Protein 6CAX (pdb70)

Secondary structure (DSSP, 8-state):
-PPEEEEESS-EEEEEEBTTT--EEEEEEE---TT--EEEEETTSSS-EEEESSGGGEEE-SSS-EEEETTEEEE--HHHHHHHHHHT---EEEEESSSB-B-TTSSSHHHHHHHHHH-EEEEEEEPPEEEE-S-EEEEETTEEEEEE--SSEEEEEE----STTTTTS--EEEEETTTS-HHHHTTTPPPEEEGGGHHHHHHTT-STT-STTTSEEE-SSSB--TT--SSTTHHHHHHHHHHHHHHGGGSSEEEEEEEEES--HHHHHHHHHHHHH-GGGEEEE--S-GGGSS------

Structure (mmCIF, N/CA/C/O backbone):
data_6CAX
#
_entry.id   6CAX
#
_cell.length_a   35.760
_cell.length_b   47.470
_cell.length_c   48.230
_cell.angle_alpha   111.260
_cell.angle_beta   109.170
_cell.angle_gamma   98.000
#
_symmetry.space_group_name_H-M   'P 1'
#
loop_
_entity.id
_entity.type
_entity.pdbx_description
1 polymer 'UDP-3-O-acyl-N-acetylglucosamine deacetylase'
2 non-polymer (2R)-N-hydroxy-2-methyl-2-(methylsulfonyl)-4-{2-oxo-4-[4-(2H-1,2,3-triazol-2-yl)phenyl]pyridin-1(2H)-yl}butanamide
3 non-polymer 'ZINC ION'
4 non-polymer 'CHLORIDE ION'
5 non-polymer 1,2-ETHANEDIOL
6 water water
#
loop_
_atom_site.group_PDB
_atom_site.id
_atom_site.type_symbol
_atom_site.label_atom_id
_atom_site.label_alt_id
_atom_site.label_comp_id
_atom_site.label_asym_id
_atom_site.label_entity_id
_atom_site.label_seq_id
_atom_site.pdbx_PDB_ins_code
_atom_site.Cartn_x
_atom_site.Cartn_y
_atom_site.Cartn_z
_atom_site.occupancy
_atom_site.B_iso_or_equiv
_atom_site.auth_seq_id
_atom_site.auth_comp_id
_atom_site.auth_asym_id
_atom_site.auth_atom_id
_atom_site.pdbx_PDB_model_num
ATOM 1 N N . SER A 1 1 ? -7.727 -21.392 -16.333 1.00 30.46 0 SER A N 1
ATOM 2 C CA . SER A 1 1 ? -6.797 -20.557 -17.084 1.00 21.48 0 SER A CA 1
ATOM 3 C C . SER A 1 1 ? -5.660 -20.076 -16.188 1.00 13.73 0 SER A C 1
ATOM 4 O O . SER A 1 1 ? -5.675 -20.294 -14.974 1.00 13.99 0 SER A O 1
ATOM 7 N N . MET A 1 2 ? -4.678 -19.418 -16.798 1.00 13.04 1 MET A N 1
ATOM 8 C CA . MET A 1 2 ? -3.635 -18.772 -16.022 1.00 11.22 1 MET A CA 1
ATOM 9 C C . MET A 1 2 ? -4.231 -17.654 -15.174 1.00 12.71 1 MET A C 1
ATOM 10 O O . MET A 1 2 ? -5.316 -17.124 -15.450 1.00 11.78 1 MET A O 1
ATOM 15 N N . ILE A 1 3 ? -3.516 -17.292 -14.118 1.00 11.11 2 ILE A N 1
ATOM 16 C CA . ILE A 1 3 ? -3.886 -16.094 -13.376 1.00 9.59 2 ILE A CA 1
ATOM 17 C C . ILE A 1 3 ? -3.432 -14.887 -14.188 1.00 8.34 2 ILE A C 1
ATOM 18 O O . ILE A 1 3 ? -2.234 -14.717 -14.443 1.00 8.55 2 ILE A O 1
ATOM 23 N N . LYS A 1 4 ? -4.382 -14.039 -14.582 1.00 7.89 3 LYS A N 1
ATOM 24 C CA . LYS A 1 4 ? -4.149 -12.929 -15.493 1.00 9.54 3 LYS A CA 1
ATOM 25 C C . LYS A 1 4 ? -3.971 -11.619 -14.734 1.00 8.41 3 LYS A C 1
ATOM 26 O O . LYS A 1 4 ? -4.522 -11.423 -13.649 1.00 7.41 3 LYS A O 1
ATOM 32 N N . GLN A 1 5 ? -3.206 -10.706 -15.327 1.00 7.23 4 GLN A N 1
ATOM 33 C CA . GLN A 1 5 ? -3.144 -9.347 -14.804 1.00 6.56 4 GLN A CA 1
ATOM 34 C C . GLN A 1 5 ? -4.527 -8.719 -14.854 1.00 6.85 4 GLN A C 1
ATOM 35 O O . GLN A 1 5 ? -5.373 -9.075 -15.681 1.00 8.37 4 GLN A O 1
ATOM 41 N N . ARG A 1 6 ? -4.752 -7.775 -13.955 1.00 6.60 5 ARG A N 1
ATOM 42 C CA . ARG A 1 6 ? -6.025 -7.083 -13.876 1.00 6.58 5 ARG A CA 1
ATOM 43 C C . ARG A 1 6 ? -5.830 -5.580 -13.931 1.00 5.99 5 ARG A C 1
ATOM 44 O O . ARG A 1 6 ? -4.877 -5.024 -13.359 1.00 6.16 5 ARG A O 1
ATOM 52 N N . THR A 1 7 ? -6.763 -4.924 -14.611 1.00 6.88 6 THR A N 1
ATOM 53 C CA . THR A 1 7 ? -6.893 -3.478 -14.577 1.00 6.66 6 THR A CA 1
ATOM 54 C C . THR A 1 7 ? -8.350 -3.137 -14.277 1.00 6.63 6 THR A C 1
ATOM 55 O O . THR A 1 7 ? -9.160 -4.029 -13.988 1.00 7.56 6 THR A O 1
ATOM 59 N N . LEU A 1 8 ? -8.689 -1.855 -14.314 1.00 7.08 7 LEU A N 1
ATOM 60 C CA A LEU A 1 8 ? -10.066 -1.441 -14.098 0.71 8.22 7 LEU A CA 1
ATOM 61 C CA C LEU A 1 8 ? -10.063 -1.432 -14.099 0.29 7.73 7 LEU A CA 1
ATOM 62 C C . LEU A 1 8 ? -10.888 -1.666 -15.354 1.00 8.00 7 LEU A C 1
ATOM 63 O O . LEU A 1 8 ? -10.397 -1.528 -16.475 1.00 8.97 7 LEU A O 1
ATOM 72 N N . LYS A 1 9 ? -12.154 -2.005 -15.153 1.00 7.93 8 LYS A N 1
ATOM 73 C CA . LYS A 1 9 ? -13.066 -2.187 -16.273 1.00 8.66 8 LYS A CA 1
ATOM 74 C C . LYS A 1 9 ? -13.704 -0.875 -16.705 1.00 10.25 8 LYS A C 1
ATOM 75 O O . LYS A 1 9 ? -14.111 -0.735 -17.864 1.00 11.20 8 LYS A O 1
ATOM 81 N N . ASN A 1 10 ? -13.790 0.090 -15.795 1.00 9.09 9 ASN A N 1
ATOM 82 C CA . ASN A 1 10 ? -14.375 1.391 -16.078 1.00 9.46 9 ASN A CA 1
ATOM 83 C C . ASN A 1 10 ? -13.616 2.429 -15.274 1.00 8.87 9 ASN A C 1
ATOM 84 O O . ASN A 1 10 ? -12.979 2.113 -14.272 1.00 9.50 9 ASN A O 1
ATOM 89 N N . ILE A 1 11 ? -13.708 3.679 -15.726 1.00 10.36 10 ILE A N 1
ATOM 90 C CA . ILE A 1 11 ? -13.096 4.791 -15.008 1.00 9.18 10 ILE A CA 1
ATOM 91 C C . ILE A 1 11 ? -13.850 5.034 -13.706 1.00 7.91 10 ILE A C 1
ATOM 92 O O . ILE A 1 11 ? -15.084 4.940 -13.652 1.00 11.46 10 ILE A O 1
ATOM 97 N N . ILE A 1 12 ? -13.105 5.314 -12.643 1.00 8.95 11 ILE A N 1
ATOM 98 C CA . ILE A 1 12 ? -13.646 5.600 -11.319 1.00 11.79 11 ILE A CA 1
ATOM 99 C C . ILE A 1 12 ? -13.311 7.038 -10.970 1.00 8.33 11 ILE A C 1
ATOM 100 O O . ILE A 1 12 ? -12.182 7.488 -11.193 1.00 9.43 11 ILE A O 1
ATOM 105 N N . ARG A 1 13 ? -14.274 7.753 -10.403 1.00 11.33 12 ARG A N 1
ATOM 106 C CA . ARG A 1 13 ? -14.031 9.118 -9.960 1.00 12.03 12 ARG A CA 1
ATOM 107 C C . ARG A 1 13 ? -14.472 9.272 -8.516 1.00 14.15 12 ARG A C 1
ATOM 108 O O . ARG A 1 13 ? -15.495 8.717 -8.102 1.00 17.43 12 ARG A O 1
ATOM 116 N N . ALA A 1 14 ? -13.686 10.016 -7.748 1.00 11.91 13 ALA A N 1
ATOM 117 C CA . ALA A 1 14 ? -14.053 10.311 -6.375 1.00 15.03 13 ALA A CA 1
ATOM 118 C C . ALA A 1 14 ? -13.498 11.673 -6.001 1.00 10.56 13 ALA A C 1
ATOM 119 O O . ALA A 1 14 ? -12.538 12.163 -6.601 1.00 10.88 13 ALA A O 1
ATOM 121 N N . THR A 1 15 ? -14.125 12.287 -5.014 1.00 10.89 14 THR A N 1
ATOM 122 C CA A THR A 1 15 ? -13.673 13.556 -4.470 0.51 10.20 14 THR A CA 1
ATOM 123 C CA B THR A 1 15 ? -13.648 13.546 -4.470 0.49 10.37 14 THR A CA 1
ATOM 124 C C . THR A 1 15 ? -13.512 13.408 -2.963 1.00 10.69 14 THR A C 1
ATOM 125 O O . THR A 1 15 ? -14.231 12.637 -2.324 1.00 12.14 14 THR A O 1
ATOM 132 N N . GLY A 1 16 ? -12.567 14.144 -2.404 1.00 8.60 15 GLY A N 1
ATOM 133 C CA . GLY A 1 16 ? -12.395 14.155 -0.967 1.00 7.63 15 GLY A CA 1
ATOM 134 C C . GLY A 1 16 ? -11.407 15.224 -0.573 1.00 6.71 15 GLY A C 1
ATOM 135 O O . GLY A 1 16 ? -11.188 16.190 -1.309 1.00 8.07 15 GLY A O 1
ATOM 136 N N . VAL A 1 17 ? -10.816 15.048 0.603 1.00 7.46 16 VAL A N 1
ATOM 137 C CA . VAL A 1 17 ? -9.811 15.972 1.116 1.00 7.59 16 VAL A CA 1
ATOM 138 C C . VAL A 1 17 ? -8.601 15.165 1.560 1.00 6.32 16 VAL A C 1
ATOM 139 O O . VAL A 1 17 ? -8.730 14.030 2.026 1.00 7.02 16 VAL A O 1
ATOM 143 N N . GLY A 1 18 ? -7.422 15.768 1.460 1.00 6.76 17 GLY A N 1
ATOM 144 C CA . GLY A 1 18 ? -6.239 15.130 2.018 1.00 7.44 17 GLY A CA 1
ATOM 145 C C . GLY A 1 18 ? -6.284 15.173 3.537 1.00 7.26 17 GLY A C 1
ATOM 146 O O . GLY A 1 18 ? -6.599 16.209 4.133 1.00 6.82 17 GLY A O 1
ATOM 147 N N . LEU A 1 19 ? -5.982 14.040 4.171 1.00 7.39 18 LEU A N 1
ATOM 148 C CA . LEU A 1 19 ? -5.910 13.983 5.627 1.00 6.70 18 LEU A CA 1
ATOM 149 C C . LEU A 1 19 ? -4.960 15.036 6.158 1.00 6.63 18 LEU A C 1
ATOM 150 O O . LEU A 1 19 ? -5.282 15.771 7.098 1.00 7.67 18 LEU A O 1
ATOM 155 N N . HIS A 1 20 ? -3.760 15.094 5.592 1.00 5.89 19 HIS A N 1
ATOM 156 C CA . HIS A 1 20 ? -2.742 15.968 6.154 1.00 6.81 19 HIS A CA 1
ATOM 157 C C . HIS A 1 20 ? -2.814 17.393 5.622 1.00 7.25 19 HIS A C 1
ATOM 158 O O . HIS A 1 20 ? -2.642 18.347 6.391 1.00 8.24 19 HIS A O 1
ATOM 165 N N . SER A 1 21 ? -3.075 17.566 4.330 1.00 6.99 20 SER A N 1
ATOM 166 C CA . SER A 1 21 ? -3.115 18.903 3.758 1.00 7.80 20 SER A CA 1
ATOM 167 C C . SER A 1 21 ? -4.462 19.582 3.914 1.00 8.50 20 SER A C 1
ATOM 168 O O . SER A 1 21 ? -4.530 20.816 3.823 1.00 7.93 20 SER A O 1
ATOM 171 N N . GLY A 1 22 ? -5.533 18.810 4.101 1.00 7.23 21 GLY A N 1
ATOM 172 C CA . GLY A 1 22 ? -6.877 19.354 4.107 1.00 7.40 21 GLY A CA 1
ATOM 173 C C . GLY A 1 22 ? -7.379 19.830 2.765 1.00 8.68 21 GLY A C 1
ATOM 174 O O . GLY A 1 22 ? -8.490 20.366 2.695 1.00 10.31 21 GLY A O 1
ATOM 175 N N . GLU A 1 23 ? -6.607 19.649 1.698 1.00 6.74 22 GLU A N 1
ATOM 176 C CA . GLU A 1 23 ? -6.977 20.188 0.400 1.00 7.01 22 GLU A CA 1
ATOM 177 C C . GLU A 1 23 ? -8.002 19.304 -0.288 1.00 9.05 22 GLU A C 1
ATOM 178 O O . GLU A 1 23 ? -7.865 18.075 -0.314 1.00 8.44 22 GLU A O 1
ATOM 184 N N . LYS A 1 24 ? -9.011 19.940 -0.878 1.00 8.26 23 LYS A N 1
ATOM 185 C CA . LYS A 1 24 ? -9.923 19.226 -1.757 1.00 7.30 23 LYS A CA 1
ATOM 186 C C . LYS A 1 24 ? -9.149 18.631 -2.923 1.00 7.59 23 LYS A C 1
ATOM 187 O O . LYS A 1 24 ? -8.258 19.271 -3.500 1.00 9.86 23 LYS A O 1
ATOM 193 N N . VAL A 1 25 ? -9.493 17.399 -3.275 1.00 6.62 24 VAL A N 1
ATOM 194 C CA . VAL A 1 25 ? -8.788 16.677 -4.327 1.00 6.05 24 VAL A CA 1
ATOM 195 C C . VAL A 1 25 ? -9.764 15.805 -5.102 1.00 7.20 24 VAL A C 1
ATOM 196 O O . VAL A 1 25 ? -10.650 15.165 -4.524 1.00 7.94 24 VAL A O 1
ATOM 200 N N . TYR A 1 26 ? -9.607 15.805 -6.420 1.00 6.47 25 TYR A N 1
ATOM 201 C CA . TYR A 1 26 ? -10.338 14.918 -7.307 1.00 7.07 25 TYR A CA 1
ATOM 202 C C . TYR A 1 26 ? -9.420 13.768 -7.698 1.00 7.57 25 TYR A C 1
ATOM 203 O O . TYR A 1 26 ? -8.279 13.988 -8.133 1.00 8.32 25 TYR A O 1
ATOM 212 N N . LEU A 1 27 ? -9.917 12.550 -7.537 1.00 7.23 26 LEU A N 1
ATOM 213 C CA A LEU A 1 27 ? -9.164 11.359 -7.881 0.42 7.12 26 LEU A CA 1
ATOM 214 C CA B LEU A 1 27 ? -9.197 11.317 -7.824 0.58 6.88 26 LEU A CA 1
ATOM 215 C C . LEU A 1 27 ? -9.887 10.639 -9.005 1.00 7.95 26 LEU A C 1
ATOM 216 O O . LEU A 1 27 ? -11.114 10.488 -8.986 1.00 9.75 26 LEU A O 1
ATOM 225 N N . THR A 1 28 ? -9.117 10.215 -10.001 1.00 7.74 27 THR A N 1
ATOM 226 C CA . THR A 1 28 ? -9.661 9.470 -11.133 1.00 7.11 27 THR A CA 1
ATOM 227 C C . THR A 1 28 ? -8.788 8.249 -11.351 1.00 10.89 27 THR A C 1
ATOM 228 O O . THR A 1 28 ? -7.573 8.377 -11.529 1.00 11.25 27 THR A O 1
ATOM 232 N N . LEU A 1 29 ? -9.391 7.072 -11.327 1.00 8.47 28 LEU A N 1
ATOM 233 C CA . LEU A 1 29 ? -8.680 5.835 -11.607 1.00 8.42 28 LEU A CA 1
ATOM 234 C C . LEU A 1 29 ? -9.047 5.379 -13.012 1.00 6.90 28 LEU A C 1
ATOM 235 O O . LEU A 1 29 ? -10.235 5.290 -13.344 1.00 8.72 28 LEU A O 1
ATOM 240 N N . LYS A 1 30 ? -8.040 5.079 -13.820 1.00 6.87 29 LYS A N 1
ATOM 241 C CA . LYS A 1 30 ? -8.269 4.692 -15.199 1.00 7.03 29 LYS A CA 1
ATOM 242 C C . LYS A 1 30 ? -7.591 3.366 -15.500 1.00 7.38 29 LYS A C 1
ATOM 243 O O . LYS A 1 30 ? -6.557 3.038 -14.904 1.00 7.57 29 LYS A O 1
ATOM 249 N N . PRO A 1 31 ? -8.153 2.591 -16.424 1.00 7.81 30 PRO A N 1
ATOM 250 C CA . PRO A 1 31 ? -7.464 1.397 -16.921 1.00 7.93 30 PRO A CA 1
ATOM 251 C C . PRO A 1 31 ? -6.091 1.736 -17.490 1.00 9.06 30 PRO A C 1
ATOM 252 O O . PRO A 1 31 ? -5.834 2.859 -17.941 1.00 10.12 30 PRO A O 1
ATOM 256 N N . ALA A 1 32 ? -5.206 0.743 -17.481 1.00 9.00 31 ALA A N 1
ATOM 257 C CA . ALA A 1 32 ? -3.853 0.921 -17.983 1.00 8.62 31 ALA A CA 1
ATOM 258 C C . ALA A 1 32 ? -3.406 -0.379 -18.622 1.00 9.18 31 ALA A C 1
ATOM 259 O O . ALA A 1 32 ? -3.919 -1.450 -18.274 1.00 8.91 31 ALA A O 1
ATOM 261 N N . PRO A 1 33 ? -2.453 -0.323 -19.555 1.00 9.59 32 PRO A N 1
ATOM 262 C CA . PRO A 1 33 ? -2.015 -1.539 -20.255 1.00 9.65 32 PRO A CA 1
ATOM 263 C C . PRO A 1 33 ? -1.257 -2.503 -19.353 1.00 10.22 32 PRO A C 1
ATOM 264 O O . PRO A 1 33 ? -0.803 -2.181 -18.254 1.00 9.11 32 PRO A O 1
ATOM 268 N N . VAL A 1 34 ? -1.090 -3.715 -19.883 1.00 9.95 33 VAL A N 1
ATOM 269 C CA A VAL A 1 34 ? -0.304 -4.743 -19.213 0.61 9.48 33 VAL A CA 1
ATOM 270 C CA B VAL A 1 34 ? -0.321 -4.728 -19.177 0.39 9.52 33 VAL A CA 1
ATOM 271 C C . VAL A 1 34 ? 1.069 -4.194 -18.842 1.00 9.31 33 VAL A C 1
ATOM 272 O O . VAL A 1 34 ? 1.667 -3.411 -19.591 1.00 11.30 33 VAL A O 1
ATOM 279 N N . ASP A 1 35 ? 1.573 -4.607 -17.680 1.00 9.40 34 ASP A N 1
ATOM 280 C CA . ASP A 1 35 ? 2.918 -4.285 -17.212 1.00 9.39 34 ASP A CA 1
ATOM 281 C C . ASP A 1 35 ? 3.136 -2.800 -16.940 1.00 12.13 34 ASP A C 1
ATOM 282 O O . ASP A 1 35 ? 4.285 -2.351 -16.849 1.00 15.62 34 ASP A O 1
ATOM 287 N N . THR A 1 36 ? 2.064 -2.023 -16.790 1.00 8.81 35 THR A N 1
ATOM 288 C CA . THR A 1 36 ? 2.191 -0.620 -16.388 1.00 11.93 35 THR A CA 1
ATOM 289 C C . THR A 1 36 ? 2.485 -0.490 -14.899 1.00 11.30 35 THR A C 1
ATOM 290 O O . THR A 1 36 ? 3.251 0.394 -14.484 1.00 11.68 35 THR A O 1
ATOM 294 N N . GLY A 1 37 ? 1.888 -1.355 -14.089 1.00 8.73 36 GLY A N 1
ATOM 295 C CA . GLY A 1 37 ? 1.832 -1.164 -12.661 1.00 8.31 36 GLY A CA 1
ATOM 296 C C . GLY A 1 37 ? 0.842 -0.063 -12.323 1.00 8.84 36 GLY A C 1
ATOM 297 O O . GLY A 1 37 ? 0.054 0.388 -13.149 1.00 8.70 36 GLY A O 1
ATOM 298 N N . ILE A 1 38 ? 0.892 0.366 -11.072 1.00 8.25 37 ILE A N 1
ATOM 299 C CA A ILE A 1 38 ? 0.082 1.485 -10.617 0.49 7.58 37 ILE A CA 1
ATOM 300 C CA B ILE A 1 38 ? 0.080 1.482 -10.598 0.51 7.41 37 ILE A CA 1
ATOM 301 C C . ILE A 1 38 ? 0.927 2.740 -10.734 1.00 7.46 37 ILE A C 1
ATOM 302 O O . ILE A 1 38 ? 2.056 2.792 -10.232 1.00 9.22 37 ILE A O 1
ATOM 311 N N . VAL A 1 39 ? 0.404 3.743 -11.433 1.00 6.94 38 VAL A N 1
ATOM 312 C CA . VAL A 1 39 ? 1.144 4.976 -11.689 1.00 8.02 38 VAL A CA 1
ATOM 313 C C . VAL A 1 39 ? 0.285 6.152 -11.257 1.00 7.69 38 VAL A C 1
ATOM 314 O O . VAL A 1 39 ? -0.843 6.312 -11.738 1.00 9.08 38 VAL A O 1
ATOM 318 N N . PHE A 1 40 ? 0.804 6.963 -10.346 1.00 6.34 39 PHE A N 1
ATOM 319 C CA . PHE A 1 40 ? 0.123 8.181 -9.948 1.00 6.49 39 PHE A CA 1
ATOM 320 C C . PHE A 1 40 ? 0.498 9.303 -10.903 1.00 9.11 39 PHE A C 1
ATOM 321 O O . PHE A 1 40 ? 1.610 9.349 -11.435 1.00 11.68 39 PHE A O 1
ATOM 329 N N . CYS A 1 41 ? -0.443 10.206 -11.134 1.00 7.41 40 CYS A N 1
ATOM 330 C CA A CYS A 1 41 ? -0.241 11.314 -12.055 0.62 8.65 40 CYS A CA 1
ATOM 331 C CA B CYS A 1 41 ? -0.151 11.338 -11.993 0.38 10.21 40 CYS A CA 1
ATOM 332 C C . CYS A 1 41 ? -0.809 12.587 -11.444 1.00 7.78 40 CYS A C 1
ATOM 333 O O . CYS A 1 41 ? -2.012 12.628 -11.153 1.00 8.65 40 CYS A O 1
ATOM 338 N N . ARG A 1 42 ? 0.027 13.602 -11.269 1.00 6.52 41 ARG A N 1
ATOM 339 C CA . ARG A 1 42 ? -0.415 14.905 -10.785 1.00 6.37 41 ARG A CA 1
ATOM 340 C C . ARG A 1 42 ? -0.940 15.693 -11.979 1.00 8.14 41 ARG A C 1
ATOM 341 O O . ARG A 1 42 ? -0.172 16.343 -12.703 1.00 8.49 41 ARG A O 1
ATOM 349 N N . THR A 1 43 ? -2.257 15.656 -12.186 1.00 7.86 42 THR A N 1
ATOM 350 C CA . THR A 1 43 ? -2.845 16.279 -13.363 1.00 8.40 42 THR A CA 1
ATOM 351 C C . THR A 1 43 ? -3.125 17.756 -13.168 1.00 9.41 42 THR A C 1
ATOM 352 O O . THR A 1 43 ? -3.542 18.422 -14.122 1.00 10.93 42 THR A O 1
ATOM 356 N N . ASP A 1 44 ? -2.886 18.284 -11.969 1.00 7.75 43 ASP A N 1
ATOM 357 C CA . ASP A 1 44 ? -2.898 19.727 -11.779 1.00 9.77 43 ASP A CA 1
ATOM 358 C C . ASP A 1 44 ? -1.655 20.389 -12.347 1.00 11.19 43 ASP A C 1
ATOM 359 O O . ASP A 1 44 ? -1.618 21.618 -12.441 1.00 12.54 43 ASP A O 1
ATOM 364 N N . LEU A 1 45 ? -0.657 19.611 -12.739 1.00 9.31 44 LEU A N 1
ATOM 365 C CA . LEU A 1 45 ? 0.596 20.125 -13.268 1.00 9.22 44 LEU A CA 1
ATOM 366 C C . LEU A 1 45 ? 0.619 19.950 -14.780 1.00 9.09 44 LEU A C 1
ATOM 367 O O . LEU A 1 45 ? 0.012 19.018 -15.322 1.00 10.05 44 LEU A O 1
ATOM 372 N N . ASP A 1 46 ? 1.320 20.851 -15.460 1.00 9.72 45 ASP A N 1
ATOM 373 C CA . ASP A 1 46 ? 1.441 20.757 -16.912 1.00 10.76 45 ASP A CA 1
ATOM 374 C C . ASP A 1 46 ? 2.887 21.042 -17.311 1.00 10.19 45 ASP A C 1
ATOM 375 O O . ASP A 1 46 ? 3.398 22.137 -17.042 1.00 11.93 45 ASP A O 1
ATOM 380 N N . PRO A 1 47 ? 3.606 20.083 -17.916 1.00 9.79 46 PRO A N 1
ATOM 381 C CA . PRO A 1 47 ? 3.187 18.706 -18.180 1.00 9.93 46 PRO A CA 1
ATOM 382 C C . PRO A 1 47 ? 2.917 17.979 -16.867 1.00 9.53 46 PRO A C 1
ATOM 383 O O . PRO A 1 47 ? 3.372 18.413 -15.808 1.00 10.83 46 PRO A O 1
ATOM 387 N N . VAL A 1 48 ? 2.145 16.896 -16.922 1.00 8.96 47 VAL A N 1
ATOM 388 C CA . VAL A 1 48 ? 1.894 16.171 -15.689 1.00 9.00 47 VAL A CA 1
ATOM 389 C C . VAL A 1 48 ? 3.203 15.581 -15.168 1.00 9.02 47 VAL A C 1
ATOM 390 O O . VAL A 1 48 ? 4.205 15.462 -15.889 1.00 11.51 47 VAL A O 1
ATOM 394 N N . VAL A 1 49 ? 3.199 15.235 -13.887 1.00 10.27 48 VAL A N 1
ATOM 395 C CA . VAL A 1 49 ? 4.263 14.437 -13.295 1.00 10.64 48 VAL A CA 1
ATOM 396 C C . VAL A 1 49 ? 3.676 13.072 -12.979 1.00 8.80 48 VAL A C 1
ATOM 397 O O . VAL A 1 49 ? 2.674 12.970 -12.257 1.00 9.41 48 VAL A O 1
ATOM 401 N N . GLU A 1 50 ? 4.284 12.028 -13.530 1.00 8.21 49 GLU A N 1
ATOM 402 C CA . GLU A 1 50 ? 3.848 10.656 -13.320 1.00 8.61 49 GLU A CA 1
ATOM 403 C C . GLU A 1 50 ? 4.834 9.951 -12.401 1.00 8.28 49 GLU A C 1
ATOM 404 O O . GLU A 1 50 ? 6.049 9.962 -12.659 1.00 9.85 49 GLU A O 1
ATOM 410 N N . ILE A 1 51 ? 4.320 9.343 -11.340 1.00 8.40 50 ILE A N 1
ATOM 411 C CA . ILE A 1 51 ? 5.166 8.641 -10.379 1.00 6.96 50 ILE A CA 1
ATOM 412 C C . ILE A 1 51 ? 4.682 7.201 -10.208 1.00 6.69 50 ILE A C 1
ATOM 413 O O . ILE A 1 51 ? 3.633 6.967 -9.585 1.00 7.45 50 ILE A O 1
ATOM 418 N N . PRO A 1 52 ? 5.404 6.216 -10.736 1.00 7.49 51 PRO A N 1
ATOM 419 C CA . PRO A 1 52 ? 5.053 4.818 -10.454 1.00 7.18 51 PRO A CA 1
ATOM 420 C C . PRO A 1 52 ? 5.057 4.544 -8.956 1.00 6.00 51 PRO A C 1
ATOM 421 O O . PRO A 1 52 ? 5.905 5.053 -8.216 1.00 7.17 51 PRO A O 1
ATOM 425 N N . ALA A 1 53 ? 4.076 3.753 -8.513 1.00 5.85 52 ALA A N 1
ATOM 426 C CA . ALA A 1 53 ? 3.912 3.422 -7.097 1.00 6.38 52 ALA A CA 1
ATOM 427 C C . ALA A 1 53 ? 4.884 2.292 -6.780 1.00 7.22 52 ALA A C 1
ATOM 428 O O . ALA A 1 53 ? 4.532 1.115 -6.682 1.00 9.12 52 ALA A O 1
ATOM 430 N N . ARG A 1 54 ? 6.145 2.668 -6.640 1.00 6.52 53 ARG A N 1
ATOM 431 C CA . ARG A 1 54 ? 7.231 1.718 -6.460 1.00 9.48 53 ARG A CA 1
ATOM 432 C C . ARG A 1 54 ? 8.144 2.197 -5.345 1.00 6.48 53 ARG A C 1
ATOM 433 O O . ARG A 1 54 ? 8.291 3.401 -5.116 1.00 7.61 53 ARG A O 1
ATOM 441 N N . ALA A 1 55 ? 8.771 1.232 -4.666 1.00 7.10 54 ALA A N 1
ATOM 442 C CA . ALA A 1 55 ? 9.605 1.538 -3.505 1.00 8.09 54 ALA A CA 1
ATOM 443 C C . ALA A 1 55 ? 10.666 2.585 -3.820 1.00 9.92 54 ALA A C 1
ATOM 444 O O . ALA A 1 55 ? 10.995 3.423 -2.967 1.00 11.32 54 ALA A O 1
ATOM 446 N N . GLU A 1 56 ? 11.216 2.553 -5.038 1.00 7.99 55 GLU A N 1
ATOM 447 C CA . GLU A 1 56 ? 12.286 3.477 -5.401 1.00 8.61 55 GLU A CA 1
ATOM 448 C C . GLU A 1 56 ? 11.822 4.928 -5.453 1.00 9.68 55 GLU A C 1
ATOM 449 O O . GLU A 1 56 ? 12.667 5.829 -5.465 1.00 10.62 55 GLU A O 1
ATOM 455 N N . ASN A 1 57 ? 10.520 5.182 -5.494 1.00 8.78 56 ASN A N 1
ATOM 456 C CA . ASN A 1 57 ? 10.004 6.543 -5.542 1.00 8.10 56 ASN A CA 1
ATOM 457 C C . ASN A 1 57 ? 9.479 7.039 -4.205 1.00 9.05 56 ASN A C 1
ATOM 458 O O . ASN A 1 57 ? 8.901 8.128 -4.146 1.00 9.32 56 ASN A O 1
ATOM 463 N N . VAL A 1 58 ? 9.663 6.275 -3.133 1.00 8.79 57 VAL A N 1
ATOM 464 C CA . VAL A 1 58 ? 9.234 6.714 -1.809 1.00 9.71 57 VAL A CA 1
ATOM 465 C C . VAL A 1 58 ? 10.224 7.744 -1.291 1.00 12.05 57 VAL A C 1
ATOM 466 O O . VAL A 1 58 ? 11.431 7.481 -1.217 1.00 13.67 57 VAL A O 1
ATOM 470 N N A GLY A 1 59 ? 9.711 8.902 -0.854 0.38 10.21 58 GLY A N 1
ATOM 471 N N B GLY A 1 59 ? 9.734 8.945 -1.033 0.62 10.13 58 GLY A N 1
ATOM 472 C CA A GLY A 1 59 ? 10.556 10.016 -0.442 0.38 13.98 58 GLY A CA 1
ATOM 473 C CA B GLY A 1 59 ? 10.549 9.919 -0.354 0.62 14.84 58 GLY A CA 1
ATOM 474 C C A GLY A 1 59 ? 10.501 10.427 1.020 0.38 19.33 58 GLY A C 1
ATOM 475 C C B GLY A 1 59 ? 10.213 9.835 1.111 0.62 18.55 58 GLY A C 1
ATOM 476 O O A GLY A 1 59 ? 11.544 10.557 1.665 0.38 15.27 58 GLY A O 1
ATOM 477 O O B GLY A 1 59 ? 10.710 8.968 1.834 0.62 19.85 58 GLY A O 1
ATOM 478 N N . GLU A 1 60 ? 9.305 10.692 1.541 1.00 24.59 59 GLU A N 1
ATOM 479 C CA . GLU A 1 60 ? 9.072 10.868 2.962 1.00 24.65 59 GLU A CA 1
ATOM 480 C C . GLU A 1 60 ? 8.225 9.715 3.485 1.00 19.57 59 GLU A C 1
ATOM 481 O O . GLU A 1 60 ? 7.409 9.132 2.758 1.00 19.55 59 GLU A O 1
ATOM 483 N N . THR A 1 61 ? 8.447 9.369 4.756 1.00 16.86 60 THR A N 1
ATOM 484 C CA . THR A 1 61 ? 7.665 8.331 5.418 1.00 15.93 60 THR A CA 1
ATOM 485 C C . THR A 1 61 ? 7.194 8.762 6.801 1.00 25.06 60 THR A C 1
ATOM 486 O O . THR A 1 61 ? 6.897 7.908 7.641 1.00 34.53 60 THR A O 1
ATOM 490 N N . THR A 1 62 ? 7.114 10.064 7.046 1.00 26.58 61 THR A N 1
ATOM 491 C CA A THR A 1 62 ? 6.635 10.608 8.313 0.57 27.50 61 THR A CA 1
ATOM 492 C CA B THR A 1 62 ? 6.628 10.586 8.315 0.43 27.55 61 THR A CA 1
ATOM 493 C C . THR A 1 62 ? 5.138 10.874 8.187 1.00 25.02 61 THR A C 1
ATOM 494 O O . THR A 1 62 ? 4.721 11.710 7.376 1.00 31.35 61 THR A O 1
ATOM 501 N N . MET A 1 63 ? 4.343 10.163 8.978 1.00 18.39 62 MET A N 1
ATOM 502 C CA A MET A 1 63 ? 2.898 10.271 9.122 0.54 21.91 62 MET A CA 1
ATOM 503 C CA B MET A 1 63 ? 2.897 10.302 9.115 0.46 21.95 62 MET A CA 1
ATOM 504 C C . MET A 1 63 ? 2.118 9.741 7.928 1.00 15.98 62 MET A C 1
ATOM 505 O O . MET A 1 63 ? 0.884 9.703 7.989 1.00 17.73 62 MET A O 1
ATOM 514 N N . SER A 1 64 ? 2.786 9.322 6.850 1.00 13.65 63 SER A N 1
ATOM 515 C CA . SER A 1 64 ? 2.164 8.658 5.708 1.00 9.82 63 SER A CA 1
ATOM 516 C C . SER A 1 64 ? 3.288 8.179 4.798 1.00 8.88 63 SER A C 1
ATOM 517 O O . SER A 1 64 ? 4.459 8.488 5.023 1.00 12.30 63 SER A O 1
ATOM 520 N N . THR A 1 65 ? 2.930 7.425 3.768 1.00 7.68 64 THR A N 1
ATOM 521 C CA . THR A 1 65 ? 3.877 7.070 2.716 1.00 6.91 64 THR A CA 1
ATOM 522 C C . THR A 1 65 ? 3.720 8.061 1.574 1.00 7.91 64 THR A C 1
ATOM 523 O O . THR A 1 65 ? 2.609 8.279 1.087 1.00 7.80 64 THR A O 1
ATOM 527 N N . THR A 1 66 ? 4.826 8.692 1.184 1.00 7.82 65 THR A N 1
ATOM 528 C CA A THR A 1 66 ? 4.826 9.749 0.177 0.79 9.60 65 THR A CA 1
ATOM 529 C CA B THR A 1 66 ? 4.810 9.735 0.164 0.21 9.07 65 THR A CA 1
ATOM 530 C C . THR A 1 66 ? 5.726 9.346 -0.984 1.00 7.72 65 THR A C 1
ATOM 531 O O . THR A 1 66 ? 6.869 8.929 -0.762 1.00 12.54 65 THR A O 1
ATOM 538 N N . LEU A 1 67 ? 5.221 9.493 -2.207 1.00 7.42 66 LEU A N 1
ATOM 539 C CA . LEU A 1 67 ? 6.020 9.315 -3.407 1.00 7.61 66 LEU A CA 1
ATOM 540 C C . LEU A 1 67 ? 6.545 10.673 -3.846 1.00 8.02 66 LEU A C 1
ATOM 541 O O . LEU A 1 67 ? 5.861 11.692 -3.710 1.00 8.68 66 LEU A O 1
ATOM 546 N N . VAL A 1 68 ? 7.768 10.695 -4.368 1.00 8.57 67 VAL A N 1
ATOM 547 C CA A VAL A 1 68 ? 8.393 11.939 -4.798 0.60 8.14 67 VAL A CA 1
ATOM 548 C CA B VAL A 1 68 ? 8.427 11.932 -4.777 0.40 8.63 67 VAL A CA 1
ATOM 549 C C . VAL A 1 68 ? 9.028 11.753 -6.165 1.00 8.73 67 VAL A C 1
ATOM 550 O O . VAL A 1 68 ? 9.528 10.674 -6.502 1.00 11.56 67 VAL A O 1
ATOM 557 N N . LYS A 1 69 ? 8.998 12.824 -6.960 1.00 8.79 68 LYS A N 1
ATOM 558 C CA . LYS A 1 69 ? 9.697 12.869 -8.238 1.00 9.67 68 LYS A CA 1
ATOM 559 C C . LYS A 1 69 ? 9.918 14.332 -8.571 1.00 9.92 68 LYS A C 1
ATOM 560 O O . LYS A 1 69 ? 8.977 15.129 -8.496 1.00 12.12 68 LYS A O 1
ATOM 566 N N . GLY A 1 70 ? 11.144 14.690 -8.932 1.00 11.78 69 GLY A N 1
ATOM 567 C CA . GLY A 1 70 ? 11.419 16.104 -9.149 1.00 13.11 69 GLY A CA 1
ATOM 568 C C . GLY A 1 70 ? 11.166 16.889 -7.874 1.00 12.38 69 GLY A C 1
ATOM 569 O O . GLY A 1 70 ? 11.582 16.489 -6.781 1.00 14.55 69 GLY A O 1
ATOM 570 N N . ASP A 1 71 ? 10.441 17.995 -8.005 1.00 13.01 70 ASP A N 1
ATOM 571 C CA . ASP A 1 71 ? 10.064 18.849 -6.879 1.00 13.17 70 ASP A CA 1
ATOM 572 C C . ASP A 1 71 ? 8.717 18.467 -6.283 1.00 15.30 70 ASP A C 1
ATOM 573 O O . ASP A 1 71 ? 8.247 19.152 -5.371 1.00 19.63 70 ASP A O 1
ATOM 578 N N . VAL A 1 72 ? 8.100 17.402 -6.779 1.00 10.15 71 VAL A N 1
ATOM 579 C CA . VAL A 1 72 ? 6.675 17.131 -6.635 1.00 12.20 71 VAL A CA 1
ATOM 580 C C . VAL A 1 72 ? 6.490 15.892 -5.763 1.00 9.89 71 VAL A C 1
ATOM 581 O O . VAL A 1 72 ? 7.367 15.030 -5.665 1.00 11.91 71 VAL A O 1
ATOM 585 N N . LYS A 1 73 ? 5.328 15.799 -5.121 1.00 8.33 72 LYS A N 1
ATOM 586 C CA A LYS A 1 73 ? 5.030 14.661 -4.264 0.74 7.78 72 LYS A CA 1
ATOM 587 C CA B LYS A 1 73 ? 5.031 14.659 -4.268 0.26 8.69 72 LYS A CA 1
ATOM 588 C C . LYS A 1 73 ? 3.585 14.217 -4.447 1.00 7.10 72 LYS A C 1
ATOM 589 O O . LYS A 1 73 ? 2.725 14.980 -4.912 1.00 8.55 72 LYS A O 1
ATOM 600 N N . VAL A 1 74 ? 3.339 12.970 -4.055 1.00 7.65 73 VAL A N 1
ATOM 601 C CA . VAL A 1 74 ? 2.001 12.433 -3.861 1.00 6.77 73 VAL A CA 1
ATOM 602 C C . VAL A 1 74 ? 1.998 11.855 -2.455 1.00 7.06 73 VAL A C 1
ATOM 603 O O . VAL A 1 74 ? 2.696 10.870 -2.185 1.00 8.49 73 VAL A O 1
ATOM 607 N N . ASP A 1 75 ? 1.236 12.468 -1.560 1.00 7.61 74 ASP A N 1
ATOM 608 C CA . ASP A 1 75 ? 1.197 12.078 -0.161 1.00 8.82 74 ASP A CA 1
ATOM 609 C C . ASP A 1 75 ? 0.086 11.068 0.096 1.00 7.99 74 ASP A C 1
ATOM 610 O O . ASP A 1 75 ? -0.983 11.100 -0.529 1.00 7.70 74 ASP A O 1
ATOM 615 N N . THR A 1 76 ? 0.337 10.206 1.082 1.00 7.10 75 THR A N 1
ATOM 616 C CA . THR A 1 76 ? -0.668 9.332 1.679 1.00 7.41 75 THR A CA 1
ATOM 617 C C . THR A 1 76 ? -1.233 8.345 0.659 1.00 6.34 75 THR A C 1
ATOM 618 O O . THR A 1 76 ? -2.439 8.253 0.429 1.00 7.45 75 THR A O 1
ATOM 622 N N . VAL A 1 77 ? -0.328 7.564 0.067 1.00 6.47 76 VAL A N 1
ATOM 623 C CA . VAL A 1 77 ? -0.749 6.569 -0.920 1.00 6.45 76 VAL A CA 1
ATOM 624 C C . VAL A 1 77 ? -1.186 5.239 -0.318 1.00 6.39 76 VAL A C 1
ATOM 625 O O . VAL A 1 77 ? -1.781 4.412 -1.034 1.00 6.27 76 VAL A O 1
ATOM 629 N N . GLU A 1 78 ? -0.958 5.020 0.978 1.00 5.70 77 GLU A N 1
ATOM 630 C CA . GLU A 1 78 ? -1.008 3.672 1.540 1.00 5.95 77 GLU A CA 1
ATOM 631 C C . GLU A 1 78 ? -2.412 3.074 1.546 1.00 5.40 77 GLU A C 1
ATOM 632 O O . GLU A 1 78 ? -2.551 1.862 1.368 1.00 5.61 77 GLU A O 1
ATOM 638 N N . HIS A 1 79 ? -3.455 3.870 1.816 1.00 5.35 78 HIS A N 1
ATOM 639 C CA . HIS A 1 79 ? -4.789 3.270 1.932 1.00 6.00 78 HIS A CA 1
ATOM 640 C C . HIS A 1 79 ? -5.344 2.903 0.566 1.00 5.77 78 HIS A C 1
ATOM 641 O O . HIS A 1 79 ? -5.973 1.849 0.412 1.00 6.41 78 HIS A O 1
ATOM 648 N N . LEU A 1 80 ? -5.115 3.750 -0.437 1.00 5.38 79 LEU A N 1
ATOM 649 C CA . LEU A 1 80 ? -5.515 3.396 -1.791 1.00 4.39 79 LEU A CA 1
ATOM 650 C C . LEU A 1 80 ? -4.723 2.196 -2.300 1.00 4.53 79 LEU A C 1
ATOM 651 O O . LEU A 1 80 ? -5.289 1.279 -2.910 1.00 5.66 79 LEU A O 1
ATOM 656 N N . LEU A 1 81 ? -3.412 2.180 -2.060 1.00 4.82 80 LEU A N 1
ATOM 657 C CA . LEU A 1 81 ? -2.631 1.034 -2.501 1.00 5.80 80 LEU A CA 1
ATOM 658 C C . LEU A 1 81 ? -3.059 -0.233 -1.784 1.00 5.06 80 LEU A C 1
ATOM 659 O O . LEU A 1 81 ? -2.998 -1.325 -2.364 1.00 6.14 80 LEU A O 1
ATOM 664 N N . SER A 1 82 ? -3.504 -0.121 -0.530 1.00 5.18 81 SER A N 1
ATOM 665 C CA A SER A 1 82 ? -3.988 -1.303 0.175 0.38 6.35 81 SER A CA 1
ATOM 666 C CA B SER A 1 82 ? -3.988 -1.303 0.175 0.38 6.35 81 SER A CA 1
ATOM 667 C CA C SER A 1 82 ? -3.986 -1.306 0.173 0.23 6.23 81 SER A CA 1
ATOM 668 C C . SER A 1 82 ? -5.217 -1.870 -0.513 1.00 5.91 81 SER A C 1
ATOM 669 O O . SER A 1 82 ? -5.336 -3.085 -0.694 1.00 7.27 81 SER A O 1
ATOM 676 N N . ALA A 1 83 ? -6.130 -0.996 -0.940 1.00 6.79 82 ALA A N 1
ATOM 677 C CA . ALA A 1 83 ? -7.314 -1.448 -1.656 1.00 6.61 82 ALA A CA 1
ATOM 678 C C . ALA A 1 83 ? -6.940 -2.092 -2.983 1.00 7.17 82 ALA A C 1
ATOM 679 O O . ALA A 1 83 ? -7.513 -3.122 -3.363 1.00 8.37 82 ALA A O 1
ATOM 681 N N . MET A 1 84 ? -5.992 -1.493 -3.708 1.00 7.74 83 MET A N 1
ATOM 682 C CA A MET A 1 84 ? -5.621 -2.068 -4.989 0.59 7.64 83 MET A CA 1
ATOM 683 C CA B MET A 1 84 ? -5.528 -2.035 -4.990 0.41 7.84 83 MET A CA 1
ATOM 684 C C . MET A 1 84 ? -4.922 -3.415 -4.807 1.00 7.66 83 MET A C 1
ATOM 685 O O . MET A 1 84 ? -5.172 -4.348 -5.586 1.00 8.76 83 MET A O 1
ATOM 694 N N . ALA A 1 85 ? -4.089 -3.549 -3.778 1.00 6.49 84 ALA A N 1
ATOM 695 C CA . ALA A 1 85 ? -3.446 -4.823 -3.479 1.00 9.14 84 ALA A CA 1
ATOM 696 C C . ALA A 1 85 ? -4.476 -5.864 -3.070 1.00 8.08 84 ALA A C 1
ATOM 697 O O . ALA A 1 85 ? -4.439 -7.011 -3.534 1.00 9.28 84 ALA A O 1
ATOM 699 N N . GLY A 1 86 ? -5.409 -5.479 -2.190 1.00 7.29 85 GLY A N 1
ATOM 700 C CA . GLY A 1 86 ? -6.401 -6.420 -1.695 1.00 7.87 85 GLY A CA 1
ATOM 701 C C . GLY A 1 86 ? -7.306 -6.961 -2.779 1.00 7.38 85 GLY A C 1
ATOM 702 O O . GLY A 1 86 ? -7.815 -8.077 -2.659 1.00 10.34 85 GLY A O 1
ATOM 703 N N . LEU A 1 87 ? -7.517 -6.190 -3.846 1.00 6.70 86 LEU A N 1
ATOM 704 C CA . LEU A 1 87 ? -8.375 -6.599 -4.953 1.00 8.36 86 LEU A CA 1
ATOM 705 C C . LEU A 1 87 ? -7.594 -7.151 -6.134 1.00 8.71 86 LEU A C 1
ATOM 706 O O . LEU A 1 87 ? -8.207 -7.599 -7.110 1.00 9.92 86 LEU A O 1
ATOM 711 N N . GLY A 1 88 ? -6.265 -7.126 -6.077 1.00 8.40 87 GLY A N 1
ATOM 712 C CA . GLY A 1 88 ? -5.461 -7.722 -7.119 1.00 7.50 87 GLY A CA 1
ATOM 713 C C . GLY A 1 88 ? -5.339 -6.898 -8.378 1.00 9.63 87 GLY A C 1
ATOM 714 O O . GLY A 1 88 ? -5.234 -7.464 -9.472 1.00 11.06 87 GLY A O 1
ATOM 715 N N . ILE A 1 89 ? -5.325 -5.576 -8.266 1.00 7.46 88 ILE A N 1
ATOM 716 C CA . ILE A 1 89 ? -5.172 -4.715 -9.434 1.00 8.85 88 ILE A CA 1
ATOM 717 C C . ILE A 1 89 ? -3.693 -4.574 -9.751 1.00 7.45 88 ILE A C 1
ATOM 718 O O . ILE A 1 89 ? -2.923 -4.058 -8.932 1.00 8.72 88 ILE A O 1
ATOM 723 N N . ASP A 1 90 ? -3.305 -4.942 -10.968 1.00 6.37 89 ASP A N 1
ATOM 724 C CA . ASP A 1 90 ? -1.923 -4.806 -11.397 1.00 7.73 89 ASP A CA 1
ATOM 725 C C . ASP A 1 90 ? -1.652 -3.469 -12.054 1.00 7.86 89 ASP A C 1
ATOM 726 O O . ASP A 1 90 ? -0.607 -2.859 -11.804 1.00 8.70 89 ASP A O 1
ATOM 731 N N . ASN A 1 91 ? -2.558 -3.005 -12.907 1.00 7.78 90 ASN A N 1
ATOM 732 C CA . ASN A 1 91 ? -2.284 -1.894 -13.807 1.00 7.14 90 ASN A CA 1
ATOM 733 C C . ASN A 1 91 ? -3.364 -0.834 -13.669 1.00 7.32 90 ASN A C 1
ATOM 734 O O . ASN A 1 91 ? -4.555 -1.135 -13.790 1.00 7.34 90 ASN A O 1
ATOM 739 N N . ALA A 1 92 ? -2.950 0.405 -13.410 1.00 7.06 91 ALA A N 1
ATOM 740 C CA . ALA A 1 92 ? -3.926 1.484 -13.293 1.00 7.46 91 ALA A CA 1
ATOM 741 C C . ALA A 1 92 ? -3.205 2.821 -13.301 1.00 8.68 91 ALA A C 1
ATOM 742 O O . ALA A 1 92 ? -2.088 2.944 -12.787 1.00 10.12 91 ALA A O 1
ATOM 744 N N . TYR A 1 93 ? -3.866 3.830 -13.862 1.00 7.70 92 TYR A N 1
ATOM 745 C CA . TYR A 1 93 ? -3.433 5.212 -13.708 1.00 9.83 92 TYR A CA 1
ATOM 746 C C . TYR A 1 93 ? -4.284 5.844 -12.620 1.00 9.05 92 TYR A C 1
ATOM 747 O O . TYR A 1 93 ? -5.516 5.710 -12.634 1.00 11.26 92 TYR A O 1
ATOM 756 N N . VAL A 1 94 ? -3.636 6.495 -11.662 1.00 7.66 93 VAL A N 1
ATOM 757 C CA . VAL A 1 94 ? -4.317 7.175 -10.571 1.00 8.56 93 VAL A CA 1
ATOM 758 C C . VAL A 1 94 ? -4.053 8.666 -10.748 1.00 8.08 93 VAL A C 1
ATOM 759 O O . VAL A 1 94 ? -2.959 9.158 -10.426 1.00 8.70 93 VAL A O 1
ATOM 763 N N . GLU A 1 95 ? -5.025 9.390 -11.296 1.00 7.26 94 GLU A N 1
ATOM 764 C CA . GLU A 1 95 ? -4.907 10.832 -11.477 1.00 7.93 94 GLU A CA 1
ATOM 765 C C . GLU A 1 95 ? -5.380 11.556 -10.228 1.00 6.21 94 GLU A C 1
ATOM 766 O O . GLU A 1 95 ? -6.410 11.209 -9.644 1.00 7.21 94 GLU A O 1
ATOM 772 N N . LEU A 1 96 ? -4.618 12.572 -9.824 1.00 7.71 95 LEU A N 1
ATOM 773 C CA . LEU A 1 96 ? -4.944 13.407 -8.676 1.00 7.20 95 LEU A CA 1
ATOM 774 C C . LEU A 1 96 ? -4.801 14.868 -9.062 1.00 6.86 95 LEU A C 1
ATOM 775 O O . LEU A 1 96 ? -3.824 15.247 -9.718 1.00 7.76 95 LEU A O 1
ATOM 780 N N . SER A 1 97 ? -5.729 15.694 -8.583 1.00 7.24 96 SER A N 1
ATOM 781 C CA . SER A 1 97 ? -5.695 17.126 -8.840 1.00 7.14 96 SER A CA 1
ATOM 782 C C . SER A 1 97 ? -4.925 17.909 -7.779 1.00 7.26 96 SER A C 1
ATOM 783 O O . SER A 1 97 ? -4.925 19.144 -7.817 1.00 8.68 96 SER A O 1
ATOM 786 N N . ALA A 1 98 ? -4.320 17.225 -6.815 1.00 7.73 97 ALA A N 1
ATOM 787 C CA . ALA A 1 98 ? -3.591 17.864 -5.723 1.00 7.53 97 ALA A CA 1
ATOM 788 C C . ALA A 1 98 ? -2.585 16.844 -5.208 1.00 6.74 97 ALA A C 1
ATOM 789 O O . ALA A 1 98 ? -2.572 15.690 -5.638 1.00 8.11 97 ALA A O 1
ATOM 791 N N . SER A 1 99 ? -1.767 17.269 -4.248 1.00 7.60 98 SER A N 1
ATOM 792 C CA . SER A 1 99 ? -0.610 16.492 -3.819 1.00 8.42 98 SER A CA 1
ATOM 793 C C . SER A 1 99 ? -0.921 15.428 -2.771 1.00 11.36 98 SER A C 1
ATOM 794 O O . SER A 1 99 ? 0.031 14.885 -2.197 1.00 16.43 98 SER A O 1
ATOM 797 N N . GLU A 1 100 ? -2.183 15.136 -2.462 1.00 7.94 99 GLU A N 1
ATOM 798 C CA . GLU A 1 100 ? -2.492 14.104 -1.477 1.00 6.87 99 GLU A CA 1
ATOM 799 C C . GLU A 1 100 ? -3.744 13.342 -1.886 1.00 7.75 99 GLU A C 1
ATOM 800 O O . GLU A 1 100 ? -4.755 13.949 -2.255 1.00 8.44 99 GLU A O 1
ATOM 806 N N . VAL A 1 101 ? -3.662 12.017 -1.807 1.00 5.93 100 VAL A N 1
ATOM 807 C CA . VAL A 1 101 ? -4.817 11.143 -2.034 1.00 6.58 100 VAL A CA 1
ATOM 808 C C . VAL A 1 101 ? -5.924 11.501 -1.043 1.00 6.63 100 VAL A C 1
ATOM 809 O O . VAL A 1 101 ? -5.641 11.755 0.150 1.00 6.63 100 VAL A O 1
ATOM 813 N N . PRO A 1 102 ? -7.192 11.517 -1.438 1.00 6.08 101 PRO A N 1
ATOM 814 C CA . PRO A 1 102 ? -8.246 11.815 -0.458 1.00 7.97 101 PRO A CA 1
ATOM 815 C C . PRO A 1 102 ? -8.333 10.723 0.602 1.00 5.66 101 PRO A C 1
ATOM 816 O O . PRO A 1 102 ? -8.162 9.535 0.313 1.00 6.90 101 PRO A O 1
ATOM 820 N N . ILE A 1 103 ? -8.611 11.140 1.839 1.00 5.52 102 ILE A N 1
ATOM 821 C CA . ILE A 1 103 ? -8.659 10.210 2.967 1.00 6.23 102 ILE A CA 1
ATOM 822 C C . ILE A 1 103 ? -9.975 9.430 3.041 1.00 5.82 102 ILE A C 1
ATOM 823 O O . ILE A 1 103 ? -10.017 8.353 3.657 1.00 5.88 102 ILE A O 1
ATOM 828 N N . MET A 1 104 ? -11.047 9.941 2.442 1.00 6.63 103 MET A N 1
ATOM 829 C CA . MET A 1 104 ? -12.355 9.255 2.444 1.00 6.26 103 MET A CA 1
ATOM 830 C C . MET A 1 104 ? -12.797 9.092 3.898 1.00 6.39 103 MET A C 1
ATOM 831 O O . MET A 1 104 ? -12.810 10.088 4.634 1.00 7.76 103 MET A O 1
ATOM 836 N N . ASP A 1 105 ? -13.141 7.890 4.354 1.00 5.89 104 ASP A N 1
ATOM 837 C CA . ASP A 1 105 ? -13.544 7.647 5.736 1.00 6.37 104 ASP A CA 1
ATOM 838 C C . ASP A 1 105 ? -12.390 7.194 6.615 1.00 5.84 104 ASP A C 1
ATOM 839 O O . ASP A 1 105 ? -12.619 6.784 7.762 1.00 7.91 104 ASP A O 1
ATOM 844 N N . GLY A 1 106 ? -11.160 7.269 6.110 1.00 5.61 105 GLY A N 1
ATOM 845 C CA . GLY A 1 106 ? -9.995 6.868 6.859 1.00 7.29 105 GLY A CA 1
ATOM 846 C C . GLY A 1 106 ? -9.557 5.446 6.618 1.00 5.58 105 GLY A C 1
ATOM 847 O O . GLY A 1 106 ? -8.488 5.050 7.108 1.00 6.12 105 GLY A O 1
ATOM 848 N N . SER A 1 107 ? -10.363 4.658 5.915 1.00 5.56 106 SER A N 1
ATOM 849 C CA . SER A 1 107 ? -10.076 3.250 5.655 1.00 5.33 106 SER A CA 1
ATOM 850 C C . SER A 1 107 ? -9.894 3.050 4.154 1.00 5.30 106 SER A C 1
ATOM 851 O O . SER A 1 107 ? -9.862 4.003 3.380 1.00 7.59 106 SER A O 1
ATOM 854 N N . ALA A 1 108 ? -9.771 1.791 3.744 1.00 5.09 107 ALA A N 1
ATOM 855 C CA . ALA A 1 108 ? -9.763 1.423 2.337 1.00 5.59 107 ALA A CA 1
ATOM 856 C C . ALA A 1 108 ? -11.158 1.110 1.805 1.00 5.85 107 ALA A C 1
ATOM 857 O O . ALA A 1 108 ? -11.301 0.844 0.603 1.00 7.00 107 ALA A O 1
ATOM 859 N N . GLY A 1 109 ? -12.182 1.132 2.665 1.00 5.99 108 GLY A N 1
ATOM 860 C CA . GLY A 1 109 ? -13.521 0.710 2.304 1.00 6.08 108 GLY A CA 1
ATOM 861 C C . GLY A 1 109 ? -14.090 1.428 1.094 1.00 5.22 108 GLY A C 1
ATOM 862 O O . GLY A 1 109 ? -14.539 0.798 0.124 1.00 6.14 108 GLY A O 1
ATOM 863 N N . PRO A 1 110 ? -14.108 2.760 1.129 1.00 5.85 109 PRO A N 1
ATOM 864 C CA . PRO A 1 110 ? -14.692 3.496 0.000 1.00 5.95 109 PRO A CA 1
ATOM 865 C C . PRO A 1 110 ? -13.983 3.234 -1.312 1.00 5.51 109 PRO A C 1
ATOM 866 O O . PRO A 1 110 ? -14.644 3.099 -2.349 1.00 6.69 109 PRO A O 1
ATOM 870 N N . PHE A 1 111 ? -12.649 3.118 -1.301 1.00 5.68 110 PHE A N 1
ATOM 871 C CA . PHE A 1 111 ? -11.928 2.774 -2.523 1.00 5.56 110 PHE A CA 1
ATOM 872 C C . PHE A 1 111 ? -12.306 1.387 -3.006 1.00 5.71 110 PHE A C 1
ATOM 873 O O . PHE A 1 111 ? -12.537 1.191 -4.202 1.00 6.76 110 PHE A O 1
ATOM 881 N N . VAL A 1 112 ? -12.342 0.406 -2.094 1.00 5.62 111 VAL A N 1
ATOM 882 C CA . VAL A 1 112 ? -12.742 -0.949 -2.464 1.00 6.58 111 VAL A CA 1
ATOM 883 C C . VAL A 1 112 ? -14.118 -0.946 -3.112 1.00 6.63 111 VAL A C 1
ATOM 884 O O . VAL A 1 112 ? -14.343 -1.604 -4.143 1.00 6.81 111 VAL A O 1
ATOM 888 N N . PHE A 1 113 ? -15.064 -0.213 -2.520 1.00 7.19 112 PHE A N 1
ATOM 889 C CA . PHE A 1 113 ? -16.412 -0.201 -3.075 1.00 7.15 112 PHE A CA 1
ATOM 890 C C . PHE A 1 113 ? -16.448 0.471 -4.444 1.00 7.17 112 PHE A C 1
ATOM 891 O O . PHE A 1 113 ? -17.111 -0.026 -5.364 1.00 7.35 112 PHE A O 1
ATOM 899 N N . LEU A 1 114 ? -15.761 1.604 -4.596 1.00 7.70 113 LEU A N 1
ATOM 900 C CA . LEU A 1 114 ? -15.739 2.273 -5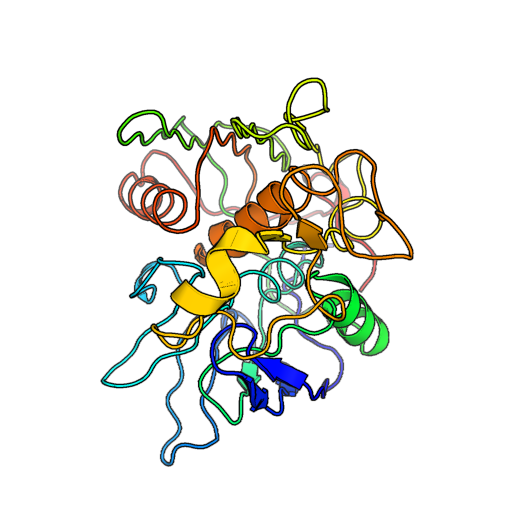.895 1.00 7.92 113 LEU A CA 1
ATOM 901 C C . LEU A 1 114 ? -15.145 1.373 -6.968 1.00 9.29 113 LEU A C 1
ATOM 902 O O . LEU A 1 114 ? -15.665 1.303 -8.092 1.00 9.72 113 LEU A O 1
ATOM 907 N N . ILE A 1 115 ? -14.073 0.655 -6.630 1.00 7.37 114 ILE A N 1
ATOM 908 C CA . ILE A 1 115 ? -13.414 -0.221 -7.593 1.00 8.61 114 ILE A CA 1
ATOM 909 C C . ILE A 1 115 ? -14.321 -1.389 -7.949 1.00 9.38 114 ILE A C 1
ATOM 910 O O . ILE A 1 115 ? -14.484 -1.741 -9.127 1.00 9.43 114 ILE A O 1
ATOM 915 N N . GLN A 1 116 ? -14.925 -2.010 -6.935 1.00 7.81 115 GLN A N 1
ATOM 916 C CA . GLN A 1 116 ? -15.755 -3.177 -7.190 1.00 8.50 115 GLN A CA 1
ATOM 917 C C . GLN A 1 116 ? -17.053 -2.807 -7.886 1.00 9.09 115 GLN A C 1
ATOM 918 O O . GLN A 1 116 ? -17.629 -3.647 -8.584 1.00 10.56 115 GLN A O 1
ATOM 924 N N . SER A 1 117 ? -17.512 -1.565 -7.732 1.00 9.57 116 SER A N 1
ATOM 925 C CA . SER A 1 117 ? -18.659 -1.095 -8.504 1.00 9.35 116 SER A CA 1
ATOM 926 C C . SER A 1 117 ? -18.293 -0.945 -9.973 1.00 11.29 116 SER A C 1
ATOM 927 O O . SER A 1 117 ? -19.094 -1.274 -10.856 1.00 15.46 116 SER A O 1
ATOM 930 N N . ALA A 1 118 ? -17.089 -0.448 -10.250 1.00 11.49 117 ALA A N 1
ATOM 931 C CA . ALA A 1 118 ? -16.639 -0.293 -11.631 1.00 12.28 117 ALA A CA 1
ATOM 932 C C . ALA A 1 118 ? -16.364 -1.643 -12.265 1.00 11.21 117 ALA A C 1
ATOM 933 O O . ALA A 1 118 ? -16.614 -1.839 -13.461 1.00 13.53 117 ALA A O 1
ATOM 935 N N . GLY A 1 119 ? -15.849 -2.578 -11.477 1.00 10.39 118 GLY A N 1
ATOM 936 C CA . GLY A 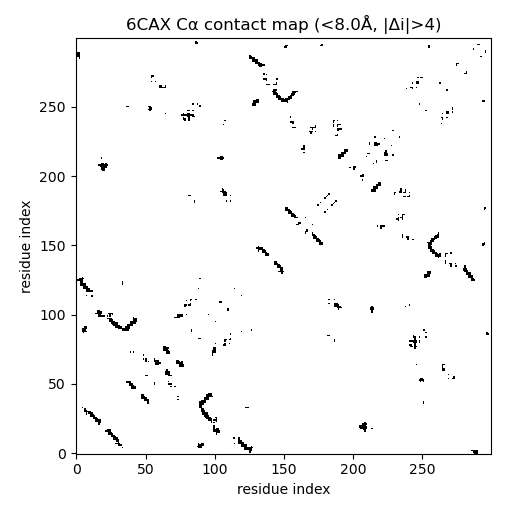1 119 ? -15.435 -3.867 -11.973 1.00 9.55 118 GLY A CA 1
ATOM 937 C C . GLY A 1 119 ? -13.970 -3.883 -12.373 1.00 7.90 118 GLY A C 1
ATOM 938 O O . GLY A 1 119 ? -13.351 -2.854 -12.666 1.00 8.89 118 GLY A O 1
ATOM 939 N N . LEU A 1 120 ? -13.403 -5.078 -12.348 1.00 8.70 119 LEU A N 1
ATOM 940 C CA . LEU A 1 120 ? -12.053 -5.316 -12.828 1.00 7.83 119 LEU A CA 1
ATOM 941 C C . LEU A 1 120 ? -12.095 -6.036 -14.169 1.00 7.42 119 LEU A C 1
ATOM 942 O O . LEU A 1 120 ? -13.090 -6.677 -14.521 1.00 9.17 119 LEU A O 1
ATOM 947 N N . GLN A 1 121 ? -11.007 -5.909 -14.919 1.00 6.34 120 GLN A N 1
ATOM 948 C CA . GLN A 1 121 ? -10.877 -6.497 -16.243 1.00 7.52 120 GLN A CA 1
ATOM 949 C C . GLN A 1 121 ? -9.581 -7.284 -16.293 1.00 7.66 120 GLN A C 1
ATOM 950 O O . GLN A 1 121 ? -8.502 -6.718 -16.089 1.00 7.03 120 GLN A O 1
ATOM 956 N N . GLU A 1 122 ? -9.679 -8.578 -16.569 1.00 8.15 121 GLU A N 1
ATOM 957 C CA A GLU A 1 122 ? -8.487 -9.388 -16.792 0.54 7.97 121 GLU A CA 1
ATOM 958 C CA B GLU A 1 122 ? -8.483 -9.377 -16.781 0.46 8.31 121 GLU A CA 1
ATOM 959 C C . GLU A 1 122 ? -7.864 -9.049 -18.135 1.00 9.06 121 GLU A C 1
ATOM 960 O O . GLU A 1 122 ? -8.557 -8.721 -19.101 1.00 9.85 121 GLU A O 1
ATOM 971 N N . GLN A 1 123 ? -6.544 -9.136 -18.190 1.00 7.74 122 GLN A N 1
ATOM 972 C CA . GLN A 1 123 ? -5.778 -8.766 -19.365 1.00 9.10 122 GLN A CA 1
ATOM 973 C C . GLN A 1 123 ? -4.982 -9.963 -19.869 1.00 10.60 122 GLN A C 1
ATOM 974 O O . GLN A 1 123 ? -4.768 -10.943 -19.155 1.00 11.95 122 GLN A O 1
ATOM 980 N N . GLU A 1 124 ? -4.540 -9.876 -21.118 1.00 11.35 123 GLU A N 1
ATOM 981 C CA . GLU A 1 124 ? -3.934 -11.027 -21.790 1.00 12.11 123 GLU A CA 1
ATOM 982 C C . GLU A 1 124 ? -2.434 -11.116 -21.495 1.00 16.24 123 GLU A C 1
ATOM 983 O O . GLU A 1 124 ? -1.576 -11.034 -22.378 1.00 18.58 123 GLU A O 1
ATOM 985 N N . ALA A 1 125 ? -2.133 -11.287 -20.211 1.00 12.47 124 ALA A N 1
ATOM 986 C CA . ALA A 1 125 ? -0.767 -11.467 -19.751 1.00 10.34 124 ALA A CA 1
ATOM 987 C C . ALA A 1 125 ? -0.822 -12.070 -18.363 1.00 8.40 124 ALA A C 1
ATOM 988 O O . ALA A 1 125 ? -1.705 -11.752 -17.571 1.00 8.88 124 ALA A O 1
ATOM 990 N N . ALA A 1 126 ? 0.147 -12.920 -18.070 1.00 10.38 125 ALA A N 1
ATOM 991 C CA . ALA A 1 126 ? 0.184 -13.575 -16.774 1.00 8.58 125 ALA A CA 1
ATOM 992 C C . ALA A 1 126 ? 0.476 -12.566 -15.671 1.00 7.21 125 ALA A C 1
ATOM 993 O O . ALA A 1 126 ? 1.356 -11.705 -15.803 1.00 8.26 125 ALA A O 1
ATOM 995 N N . LYS A 1 127 ? -0.251 -12.699 -14.569 1.00 6.41 126 LYS A N 1
ATOM 996 C CA . LYS A 1 127 ? 0.031 -11.923 -13.371 1.00 6.79 126 LYS A CA 1
ATOM 997 C C . LYS A 1 127 ? 1.324 -12.409 -12.726 1.00 7.26 126 LYS A C 1
ATOM 998 O O . LYS A 1 127 ? 1.513 -13.610 -12.513 1.00 7.91 126 LYS A O 1
ATOM 1004 N N . LYS A 1 128 ? 2.222 -11.477 -12.423 1.00 7.24 127 LYS A N 1
ATOM 1005 C CA . LYS A 1 128 ? 3.500 -11.791 -11.800 1.00 7.28 127 LYS A CA 1
ATOM 1006 C C . LYS A 1 128 ? 3.408 -11.585 -10.294 1.00 7.87 127 LYS A C 1
ATOM 1007 O O . LYS A 1 128 ? 2.850 -10.587 -9.821 1.00 9.80 127 LYS A O 1
ATOM 1013 N N . PHE A 1 129 ? 3.941 -12.542 -9.547 1.00 7.15 128 PHE A N 1
ATOM 1014 C CA . PHE A 1 129 ? 3.970 -12.513 -8.098 1.00 7.47 128 PHE A CA 1
ATOM 1015 C C . PHE A 1 129 ? 5.422 -12.524 -7.651 1.00 8.26 128 PHE A C 1
ATOM 1016 O O . PHE A 1 129 ? 6.280 -13.137 -8.293 1.00 8.78 128 PHE A O 1
ATOM 1024 N N . ILE A 1 130 ? 5.688 -11.863 -6.531 1.00 6.96 129 ILE A N 1
ATOM 1025 C CA . ILE A 1 130 ? 6.989 -11.939 -5.881 1.00 6.91 129 ILE A CA 1
ATOM 1026 C C . ILE A 1 130 ? 6.889 -12.965 -4.762 1.00 7.63 129 ILE A C 1
ATOM 1027 O O . ILE A 1 130 ? 6.095 -12.800 -3.828 1.00 8.66 129 ILE A O 1
ATOM 1032 N N . ARG A 1 131 ? 7.660 -14.039 -4.864 1.00 7.25 130 ARG A N 1
ATOM 1033 C CA A ARG A 1 131 ? 7.660 -15.097 -3.862 0.51 8.04 130 ARG A CA 1
ATOM 1034 C CA B ARG A 1 131 ? 7.662 -15.095 -3.863 0.49 8.05 130 ARG A CA 1
ATOM 1035 C C . ARG A 1 131 ? 8.882 -14.953 -2.967 1.00 8.63 130 ARG A C 1
ATOM 1036 O O . ARG A 1 131 ? 10.020 -14.898 -3.457 1.00 8.42 130 ARG A O 1
ATOM 1051 N N . ILE A 1 132 ? 8.641 -14.873 -1.660 1.00 6.07 131 ILE A N 1
ATOM 1052 C CA . ILE A 1 132 ? 9.721 -14.818 -0.683 1.00 6.13 131 ILE A CA 1
ATOM 1053 C C . ILE A 1 132 ? 10.357 -16.197 -0.573 1.00 6.98 131 ILE A C 1
ATOM 1054 O O . ILE A 1 132 ? 9.677 -17.183 -0.266 1.00 7.45 131 ILE A O 1
ATOM 1059 N N . LYS A 1 133 ? 11.672 -16.274 -0.799 1.00 8.45 132 LYS A N 1
ATOM 1060 C CA . LYS A 1 133 ? 12.408 -17.538 -0.742 1.00 8.65 132 LYS A CA 1
ATOM 1061 C C . LYS A 1 133 ? 13.227 -17.694 0.522 1.00 9.16 132 LYS A C 1
ATOM 1062 O O . LYS A 1 133 ? 13.533 -18.827 0.917 1.00 10.39 132 LYS A O 1
ATOM 1068 N N . ARG A 1 134 ? 13.631 -16.584 1.129 1.00 8.61 133 ARG A N 1
ATOM 1069 C CA . ARG A 1 134 ? 14.441 -16.595 2.336 1.00 9.78 133 ARG A CA 1
ATOM 1070 C C . ARG A 1 134 ? 13.949 -15.485 3.246 1.00 7.16 133 ARG A C 1
ATOM 1071 O O . ARG A 1 134 ? 13.448 -14.460 2.772 1.00 8.62 133 ARG A O 1
ATOM 1079 N N . GLU A 1 135 ? 14.135 -15.670 4.553 1.00 7.28 134 GLU A N 1
ATOM 1080 C CA . GLU A 1 135 ? 13.740 -14.643 5.506 1.00 8.58 134 GLU A CA 1
ATOM 1081 C C . GLU A 1 135 ? 14.565 -13.377 5.311 1.00 7.38 134 GLU A C 1
ATOM 1082 O O . GLU A 1 135 ? 15.777 -13.431 5.077 1.00 8.64 134 GLU A O 1
ATOM 1088 N N . VAL A 1 136 ? 13.899 -12.229 5.412 1.00 7.06 135 VAL A N 1
ATOM 1089 C CA . VAL A 1 136 ? 14.538 -10.917 5.357 1.00 7.00 135 VAL A CA 1
ATOM 1090 C C . VAL A 1 136 ? 13.958 -10.095 6.492 1.00 8.17 135 VAL A C 1
ATOM 1091 O O . VAL A 1 136 ? 12.743 -9.889 6.546 1.00 7.94 135 VAL A O 1
ATOM 1095 N N . SER A 1 137 ? 14.815 -9.603 7.376 1.00 7.00 136 SER A N 1
ATOM 1096 C CA A SER A 1 137 ? 14.386 -8.875 8.560 0.70 8.44 136 SER A CA 1
ATOM 1097 C CA B SER A 1 137 ? 14.389 -8.873 8.559 0.30 8.91 136 SER A CA 1
ATOM 1098 C C . SER A 1 137 ? 15.147 -7.558 8.642 1.00 8.13 136 SER A C 1
ATOM 1099 O O . SER A 1 137 ? 16.350 -7.505 8.350 1.00 10.07 136 SER A O 1
ATOM 1104 N N . VAL A 1 138 ? 14.443 -6.495 9.033 1.00 7.40 137 VAL A N 1
ATOM 1105 C CA . VAL A 1 138 ? 15.055 -5.210 9.354 1.00 7.26 137 VAL A CA 1
ATOM 1106 C C . VAL A 1 138 ? 14.534 -4.763 10.710 1.00 7.16 137 VAL A C 1
ATOM 1107 O O . VAL A 1 138 ? 13.374 -4.993 11.066 1.00 8.03 137 VAL A O 1
ATOM 1111 N N . GLU A 1 139 ? 15.402 -4.111 11.458 1.00 6.24 138 GLU A N 1
ATOM 1112 C CA A GLU A 1 139 ? 15.066 -3.572 12.762 0.63 6.93 138 GLU A CA 1
ATOM 1113 C CA B GLU A 1 139 ? 15.064 -3.574 12.762 0.37 7.34 138 GLU A CA 1
ATOM 1114 C C . GLU A 1 139 ? 15.653 -2.180 12.892 1.00 7.21 138 GLU A C 1
ATOM 1115 O O . GLU A 1 139 ? 16.672 -1.857 12.278 1.00 8.01 138 GLU A O 1
ATOM 1126 N N . GLU A 1 140 ? 14.997 -1.356 13.702 1.00 7.53 139 GLU A N 1
ATOM 1127 C CA A GLU A 1 140 ? 15.552 -0.077 14.134 0.52 8.35 139 GLU A CA 1
ATOM 1128 C CA B GLU A 1 140 ? 15.602 -0.117 14.168 0.48 8.74 139 GLU A CA 1
ATOM 1129 C C . GLU A 1 140 ? 14.977 0.217 15.508 1.00 8.89 139 GLU A C 1
ATOM 1130 O O . GLU A 1 140 ? 13.750 0.334 15.626 1.00 9.44 139 GLU A O 1
ATOM 1141 N N . GLY A 1 141 ? 15.822 0.329 16.520 1.00 9.36 140 GLY A N 1
ATOM 1142 C CA . GLY A 1 141 ? 15.289 0.556 17.854 1.00 9.97 140 GLY A CA 1
ATOM 1143 C C . GLY A 1 141 ? 14.462 -0.648 18.261 1.00 10.41 140 GLY A C 1
ATOM 1144 O O . GLY A 1 141 ? 14.870 -1.797 18.084 1.00 13.47 140 GLY A O 1
ATOM 1145 N N . ASP A 1 142 ? 13.272 -0.397 18.794 1.00 12.70 141 ASP A N 1
ATOM 1146 C CA . ASP A 1 142 ? 12.403 -1.490 19.210 1.00 16.29 141 ASP A CA 1
ATOM 1147 C C . ASP A 1 142 ? 11.448 -1.945 18.112 1.00 13.60 141 ASP A C 1
ATOM 1148 O O . ASP A 1 142 ? 10.547 -2.744 18.388 1.00 20.80 141 ASP A O 1
ATOM 1153 N N . LYS A 1 143 ? 11.626 -1.465 16.887 1.00 9.25 142 LYS A N 1
ATOM 1154 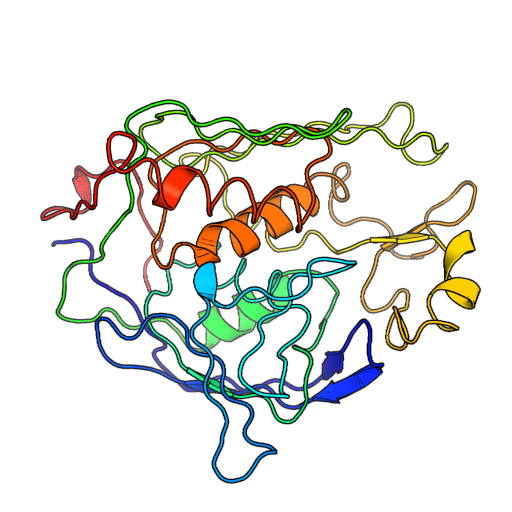C CA A LYS A 1 143 ? 10.754 -1.801 15.773 0.58 8.24 142 LYS A CA 1
ATOM 1155 C CA B LYS A 1 143 ? 10.758 -1.793 15.765 0.42 8.28 142 LYS A CA 1
ATOM 1156 C C . LYS A 1 143 ? 11.376 -2.905 14.925 1.00 7.23 142 LYS A C 1
ATOM 1157 O O . LYS A 1 143 ? 12.597 -2.990 14.781 1.00 9.14 142 LYS A O 1
ATOM 1168 N N . ARG A 1 144 ? 10.522 -3.759 14.360 1.00 6.81 143 ARG A N 1
ATOM 1169 C CA A ARG A 1 144 ? 10.999 -4.847 13.518 0.59 8.10 143 ARG A CA 1
ATOM 1170 C CA B ARG A 1 144 ? 10.982 -4.878 13.543 0.41 8.30 143 ARG A CA 1
ATOM 1171 C C . ARG A 1 144 ? 9.981 -5.123 12.423 1.00 6.44 143 ARG A C 1
ATOM 1172 O O . ARG A 1 144 ? 8.770 -5.049 12.649 1.00 6.54 143 ARG A O 1
ATOM 1187 N N . ALA A 1 145 ? 10.482 -5.446 11.235 1.00 6.56 144 A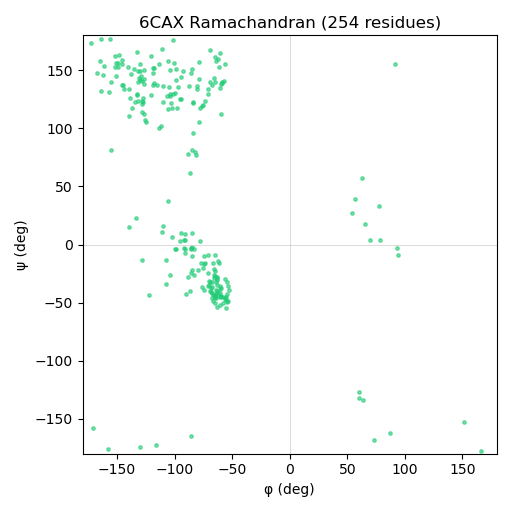LA A N 1
ATOM 1188 C CA . ALA A 1 145 ? 9.630 -5.858 10.125 1.00 6.48 144 ALA A CA 1
ATOM 1189 C C . ALA A 1 145 ? 10.339 -6.998 9.415 1.00 6.30 144 ALA A C 1
ATOM 1190 O O . ALA A 1 145 ? 11.545 -6.916 9.161 1.00 7.03 144 ALA A O 1
ATOM 1192 N N . VAL A 1 146 ? 9.609 -8.071 9.106 1.00 6.25 145 VAL A N 1
ATOM 1193 C CA A VAL A 1 146 ? 10.201 -9.295 8.568 0.68 7.81 145 VAL A CA 1
ATOM 1194 C CA B VAL A 1 146 ? 10.219 -9.268 8.539 0.32 7.42 145 VAL A CA 1
ATOM 1195 C C . VAL A 1 146 ? 9.320 -9.868 7.465 1.00 5.08 145 VAL A C 1
ATOM 1196 O O . VAL A 1 146 ? 8.087 -9.893 7.594 1.00 6.75 145 VAL A O 1
ATOM 1203 N N . PHE A 1 147 ? 9.951 -10.368 6.405 1.00 5.93 146 PHE A N 1
ATOM 1204 C CA . PHE A 1 147 ? 9.317 -11.261 5.444 1.00 5.99 146 PHE A CA 1
ATOM 1205 C C . PHE A 1 147 ? 9.820 -12.677 5.701 1.00 6.50 146 PHE A C 1
ATOM 1206 O O . PHE A 1 147 ? 11.029 -12.893 5.858 1.00 6.85 146 PHE A O 1
ATOM 1214 N N . VAL A 1 148 ? 8.906 -13.642 5.691 1.00 5.53 147 VAL A N 1
ATOM 1215 C CA A VAL A 1 148 ? 9.307 -15.041 5.793 0.56 5.96 147 VAL A CA 1
ATOM 1216 C CA B VAL A 1 148 ? 9.202 -15.062 5.879 0.44 7.29 147 VAL A CA 1
ATOM 1217 C C . VAL A 1 148 ? 8.614 -15.842 4.702 1.00 7.62 147 VAL A C 1
ATOM 1218 O O . VAL A 1 148 ? 7.496 -15.515 4.277 1.00 7.57 147 VAL A O 1
ATOM 1225 N N . PRO A 1 149 ? 9.271 -16.877 4.176 1.00 7.26 148 PRO A N 1
ATOM 1226 C CA . PRO A 1 149 ? 8.621 -17.709 3.153 1.00 6.46 148 PRO A CA 1
ATOM 1227 C C . PRO A 1 149 ? 7.336 -18.310 3.700 1.00 6.17 148 PRO A C 1
ATOM 1228 O O . PRO A 1 149 ? 7.271 -18.746 4.852 1.00 7.34 148 PRO A O 1
ATOM 1232 N N . PHE A 1 150 ? 6.302 -18.319 2.858 1.00 6.36 149 PHE A N 1
ATOM 1233 C CA . PHE A 1 150 ? 4.978 -18.786 3.254 1.00 6.62 149 PHE A CA 1
ATOM 1234 C C . PHE A 1 150 ? 4.190 -19.040 1.980 1.00 5.74 149 PHE A C 1
ATOM 1235 O O . PHE A 1 150 ? 4.168 -18.183 1.090 1.00 6.73 149 PHE A O 1
ATOM 1243 N N . ASP A 1 151 ? 3.535 -20.192 1.894 1.00 7.08 150 ASP A N 1
ATOM 1244 C CA . ASP A 1 151 ? 2.783 -20.547 0.687 1.00 8.04 150 ASP A CA 1
ATOM 1245 C C . ASP A 1 151 ? 1.384 -19.929 0.757 1.00 7.75 150 ASP A C 1
ATOM 1246 O O . ASP A 1 151 ? 0.389 -20.579 1.072 1.00 9.49 150 ASP A O 1
ATOM 1251 N N . GLY A 1 152 ? 1.309 -18.658 0.411 1.00 7.72 151 GLY A N 1
ATOM 1252 C CA . GLY A 1 152 ? 0.075 -17.895 0.502 1.00 7.93 151 GLY A CA 1
ATOM 1253 C C . GLY A 1 152 ? 0.417 -16.438 0.735 1.00 6.87 151 GLY A C 1
ATOM 1254 O O . GLY A 1 152 ? 1.492 -15.980 0.349 1.00 6.39 151 GLY A O 1
ATOM 1255 N N . PHE A 1 153 ? -0.504 -15.725 1.374 1.00 7.25 152 PHE A N 1
ATOM 1256 C CA . PHE A 1 153 ? -0.211 -14.364 1.805 1.00 6.79 152 PHE A CA 1
ATOM 1257 C C . PHE A 1 153 ? -0.795 -14.155 3.191 1.00 6.77 152 PHE A C 1
ATOM 1258 O O . PHE A 1 153 ? -1.992 -14.379 3.413 1.00 7.63 152 PHE A O 1
ATOM 1266 N N . LYS A 1 154 ? 0.056 -13.723 4.116 1.00 6.05 153 LYS A N 1
ATOM 1267 C CA . LYS A 1 154 ? -0.320 -13.621 5.517 1.00 6.90 153 LYS A CA 1
ATOM 1268 C C . LYS A 1 154 ? 0.393 -12.420 6.117 1.00 5.53 153 LYS A C 1
ATOM 1269 O O . LYS A 1 154 ? 1.571 -12.185 5.825 1.00 6.13 153 LYS A O 1
ATOM 1275 N N . VAL A 1 155 ? -0.318 -11.641 6.929 1.00 6.26 154 VAL A N 1
ATOM 1276 C CA . VAL A 1 155 ? 0.220 -10.423 7.522 1.00 5.76 154 VAL A CA 1
ATOM 1277 C C . VAL A 1 155 ? -0.119 -10.438 9.000 1.00 7.38 154 VAL A C 1
ATOM 1278 O O . VAL A 1 155 ? -1.282 -10.629 9.375 1.00 8.20 154 VAL A O 1
ATOM 1282 N N . SER A 1 156 ? 0.887 -10.222 9.836 1.00 7.56 155 SER A N 1
ATOM 1283 C CA A SER A 1 156 ? 0.665 -10.106 11.265 0.37 9.03 155 SER A CA 1
ATOM 1284 C CA B SER A 1 156 ? 0.716 -10.138 11.279 0.63 8.67 155 SER A CA 1
ATOM 1285 C C . SER A 1 156 ? 1.335 -8.843 11.772 1.00 8.62 155 SER A C 1
ATOM 1286 O O . SER A 1 156 ? 2.323 -8.364 11.205 1.00 8.36 155 SER A O 1
ATOM 1291 N N . PHE A 1 157 ? 0.765 -8.300 12.842 1.00 7.24 156 PHE A N 1
ATOM 1292 C CA . PHE A 1 157 ? 1.228 -7.019 13.342 1.00 6.13 156 PHE A CA 1
ATOM 1293 C C . PHE A 1 157 ? 0.999 -6.965 14.841 1.00 6.60 156 PHE A C 1
ATOM 1294 O O . PHE A 1 157 ? 0.001 -7.493 15.343 1.00 7.17 156 PHE A O 1
ATOM 1302 N N . GLU A 1 158 ? 1.916 -6.304 15.540 1.00 6.88 157 GLU A N 1
ATOM 1303 C CA . GLU A 1 158 ? 1.794 -6.050 16.964 1.00 7.40 157 GLU A CA 1
ATOM 1304 C C . GLU A 1 158 ? 2.114 -4.588 17.218 1.00 7.04 157 GLU A C 1
ATOM 1305 O O . GLU A 1 158 ? 3.136 -4.082 16.748 1.00 7.79 157 GLU A O 1
ATOM 1311 N N . ILE A 1 159 ? 1.226 -3.918 17.943 1.00 7.83 158 ILE A N 1
ATOM 1312 C CA . ILE A 1 159 ? 1.454 -2.566 18.420 1.00 8.83 158 ILE A CA 1
ATOM 1313 C C . ILE A 1 159 ? 1.611 -2.611 19.936 1.00 9.06 158 ILE A C 1
ATOM 1314 O O . ILE A 1 159 ? 1.323 -3.616 20.588 1.00 10.14 158 ILE A O 1
ATOM 1319 N N . ASP A 1 160 ? 2.072 -1.494 20.503 1.00 11.51 159 ASP A N 1
ATOM 1320 C CA . ASP A 1 160 ? 2.298 -1.417 21.946 1.00 13.13 159 ASP A CA 1
ATOM 1321 C C . ASP A 1 160 ? 2.196 0.059 22.341 1.00 13.60 159 ASP A C 1
ATOM 1322 O O . ASP A 1 160 ? 3.196 0.766 22.489 1.00 16.41 159 ASP A O 1
ATOM 1327 N N . PHE A 1 161 ? 0.966 0.532 22.510 1.00 10.01 160 PHE A N 1
ATOM 1328 C CA . PHE A 1 161 ? 0.724 1.921 22.876 1.00 11.51 160 PHE A CA 1
ATOM 1329 C C . PHE A 1 161 ? 0.588 2.020 24.385 1.00 11.01 160 PHE A C 1
ATOM 1330 O O . PHE A 1 161 ? -0.253 1.342 24.988 1.00 13.11 160 PHE A O 1
ATOM 1338 N N . ASP A 1 162 ? 1.396 2.885 24.985 1.00 12.78 161 ASP A N 1
ATOM 1339 C CA . ASP A 1 162 ? 1.291 3.196 26.407 1.00 13.84 161 ASP A CA 1
ATOM 1340 C C . ASP A 1 162 ? 0.182 4.232 26.568 1.00 14.01 161 ASP A C 1
ATOM 1341 O O . ASP A 1 162 ? 0.422 5.435 26.699 1.00 16.33 161 ASP A O 1
ATOM 1346 N N . HIS A 1 163 ? -1.064 3.744 26.544 1.00 9.80 162 HIS A N 1
ATOM 1347 C CA . HIS A 1 163 ? -2.220 4.620 26.513 1.00 8.87 162 HIS A CA 1
ATOM 1348 C C . HIS A 1 163 ? -3.401 3.863 27.099 1.00 8.26 162 HIS A C 1
ATOM 1349 O O . HIS A 1 163 ? -3.561 2.670 26.807 1.00 9.97 162 HIS A O 1
ATOM 1356 N N . PRO A 1 164 ? -4.246 4.511 27.902 1.00 8.95 163 PRO A N 1
ATOM 1357 C CA . PRO A 1 164 ? -5.321 3.763 28.573 1.00 10.46 163 PRO A CA 1
ATOM 1358 C C . PRO A 1 164 ? -6.374 3.190 27.636 1.00 9.63 163 PRO A C 1
ATOM 1359 O O . PRO A 1 164 ? -7.068 2.248 28.031 1.00 10.67 163 PRO A O 1
ATOM 1363 N N . VAL A 1 165 ? -6.519 3.707 26.416 1.00 8.32 164 VAL A N 1
ATOM 1364 C CA . VAL A 1 165 ? -7.453 3.108 25.462 1.00 8.76 164 VAL A CA 1
ATOM 1365 C C . VAL A 1 165 ? -6.899 1.835 24.827 1.00 8.76 164 VAL A C 1
ATOM 1366 O O . VAL A 1 165 ? -7.659 1.033 24.258 1.00 10.58 164 VAL A O 1
ATOM 1370 N N . PHE A 1 166 ? -5.588 1.610 24.943 1.00 7.82 165 PHE A N 1
ATOM 1371 C CA . PHE A 1 166 ? -4.918 0.485 24.314 1.00 7.02 165 PHE A CA 1
ATOM 1372 C C . PHE A 1 166 ? -4.506 -0.589 25.302 1.00 8.54 165 PHE A C 1
ATOM 1373 O O . PHE A 1 166 ? -4.555 -1.774 24.960 1.00 9.13 165 PHE A O 1
ATOM 1381 N N . ARG A 1 167 ? -4.135 -0.213 26.524 1.00 8.93 166 ARG A N 1
ATOM 1382 C CA . ARG A 1 167 ? -3.737 -1.202 27.513 1.00 9.18 166 ARG A CA 1
ATOM 1383 C C . ARG A 1 167 ? -4.883 -2.168 27.795 1.00 12.85 166 ARG A C 1
ATOM 1384 O O . ARG A 1 167 ? -6.039 -1.762 27.960 1.00 12.17 166 ARG A O 1
ATOM 1392 N N . GLY A 1 168 ? -4.555 -3.458 27.834 1.00 11.70 167 GLY A N 1
AT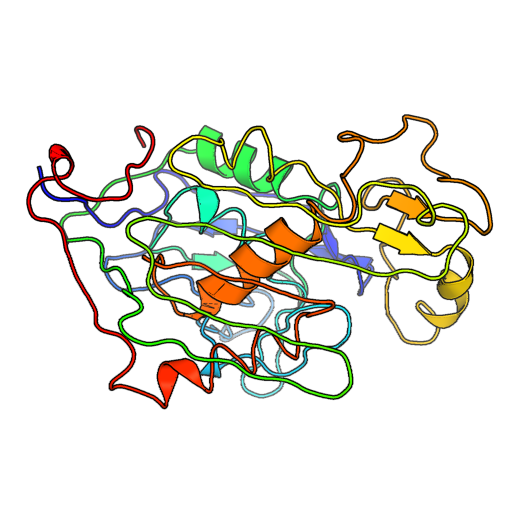OM 1393 C CA . GLY A 1 168 ? -5.550 -4.490 28.048 1.00 13.39 167 GLY A CA 1
ATOM 1394 C C . GLY A 1 168 ? -6.387 -4.841 26.839 1.00 11.68 167 GLY A C 1
ATOM 1395 O O . GLY A 1 168 ? -7.307 -5.660 26.971 1.00 15.32 167 GLY A O 1
ATOM 1396 N N . ARG A 1 169 ? -6.107 -4.259 25.676 1.00 10.48 168 ARG A N 1
ATOM 1397 C CA . ARG A 1 169 ? -6.849 -4.522 24.449 1.00 11.26 168 ARG A CA 1
ATOM 1398 C C . ARG A 1 169 ? -6.079 -5.473 23.544 1.00 14.39 168 ARG A C 1
ATOM 1399 O O . ARG A 1 169 ? -4.945 -5.869 23.826 1.00 13.66 168 ARG A O 1
ATOM 1407 N N . THR A 1 170 ? -6.710 -5.841 22.432 1.00 14.01 169 THR A N 1
ATOM 1408 C CA . THR A 1 170 ? -6.070 -6.699 21.440 1.00 11.26 169 THR A CA 1
ATOM 1409 C C . THR A 1 170 ? -5.131 -5.837 20.612 1.00 11.95 169 THR A C 1
ATOM 1410 O O . THR A 1 170 ? -5.570 -5.061 19.755 1.00 17.80 169 THR A O 1
ATOM 1414 N N . GLN A 1 171 ? -3.830 -5.971 20.864 1.00 11.88 170 GLN A N 1
ATOM 1415 C CA . GLN A 1 171 ? -2.812 -5.208 20.150 1.00 10.98 170 GLN A CA 1
ATOM 1416 C C . GLN A 1 171 ? -1.970 -6.071 19.225 1.00 9.73 170 GLN A C 1
ATOM 1417 O O . GLN A 1 171 ? -0.950 -5.604 18.706 1.00 9.50 170 GLN A O 1
ATOM 1423 N N . GLN A 1 172 ? -2.371 -7.310 18.998 1.00 10.88 171 GLN A N 1
ATOM 1424 C CA . GLN A 1 172 ? -1.735 -8.179 18.021 1.00 9.71 171 GLN A CA 1
ATOM 1425 C C . GLN A 1 172 ? -2.827 -8.779 17.157 1.00 10.81 171 GLN A C 1
ATOM 1426 O O . GLN A 1 172 ? -3.925 -9.071 17.647 1.00 12.57 171 GLN A O 1
ATOM 1432 N N . ALA A 1 173 ? -2.538 -8.947 15.872 1.00 9.60 172 ALA A N 1
ATOM 1433 C CA . ALA A 1 173 ? -3.468 -9.629 14.989 1.00 9.68 172 ALA A CA 1
ATOM 1434 C C . ALA A 1 173 ? -2.691 -10.292 13.861 1.00 9.61 172 ALA A C 1
ATOM 1435 O O . ALA A 1 173 ? -1.597 -9.855 13.492 1.00 9.89 172 ALA A O 1
ATOM 1437 N N . SER A 1 174 ? -3.268 -11.367 13.332 1.00 9.53 173 SER A N 1
ATOM 1438 C CA A SER A 1 174 ? -2.697 -12.109 12.216 0.42 11.62 173 SER A CA 1
ATOM 1439 C CA B SER A 1 174 ? -2.696 -12.104 12.216 0.58 11.44 173 SER A CA 1
ATOM 1440 C C . SER A 1 174 ? -3.823 -12.434 11.251 1.00 12.42 173 SER A C 1
ATOM 1441 O O . SER A 1 174 ? -4.870 -12.944 11.666 1.00 16.31 173 SER A O 1
ATOM 1446 N N . VAL A 1 175 ? -3.616 -12.151 9.971 1.00 10.39 174 VAL A N 1
ATOM 1447 C CA A VAL A 1 175 ? -4.608 -12.430 8.939 0.78 8.00 174 VAL A CA 1
ATOM 1448 C CA B VAL A 1 175 ? -4.606 -12.431 8.938 0.22 9.32 174 VAL A CA 1
ATOM 1449 C C . VAL A 1 175 ? -3.951 -13.291 7.867 1.00 9.13 174 VAL A C 1
ATOM 1450 O O . VAL A 1 175 ? -2.942 -12.894 7.268 1.00 8.59 174 VAL A O 1
ATOM 1457 N N . ASP A 1 176 ? -4.513 -14.469 7.634 1.00 9.21 175 ASP A N 1
ATOM 1458 C CA . ASP A 1 176 ? -4.097 -15.366 6.567 1.00 9.99 175 ASP A CA 1
ATOM 1459 C C . ASP A 1 176 ? -5.176 -15.269 5.500 1.00 11.65 175 ASP A C 1
ATOM 1460 O O . ASP A 1 176 ? -6.327 -15.649 5.748 1.00 11.82 175 ASP A O 1
ATOM 1465 N N . PHE A 1 177 ? -4.813 -14.779 4.318 1.00 10.92 176 PHE A N 1
ATOM 1466 C CA . PHE A 1 177 ? -5.817 -14.497 3.301 1.00 12.35 176 PHE A CA 1
ATOM 1467 C C . PHE A 1 177 ? -6.319 -15.734 2.565 1.00 12.84 176 PHE A C 1
ATOM 1468 O O . PHE A 1 177 ? -7.148 -15.601 1.660 1.00 24.44 176 PHE A O 1
ATOM 1476 N N . SER A 1 178 ? -5.866 -16.931 2.933 1.00 11.20 177 SER A N 1
ATOM 1477 C CA . SER A 1 178 ? -6.537 -18.123 2.442 1.00 13.99 177 SER A CA 1
ATOM 1478 C C . SER A 1 178 ? -7.849 -18.357 3.167 1.00 13.79 177 SER A C 1
ATOM 1479 O O . SER A 1 178 ? -8.721 -19.063 2.645 1.00 20.11 177 SER A O 1
ATOM 1482 N N . SER A 1 179 ? -8.015 -17.766 4.348 1.00 13.74 178 SER A N 1
ATOM 1483 C CA . SER A 1 179 ? -9.208 -17.991 5.149 1.00 22.00 178 SER A CA 1
ATOM 1484 C C . SER A 1 179 ? -9.898 -16.718 5.605 1.00 17.16 178 SER A C 1
ATOM 1485 O O . SER A 1 179 ? -11.038 -16.800 6.077 1.00 28.60 178 SER A O 1
ATOM 1488 N N . THR A 1 180 ? -9.261 -15.559 5.491 1.00 13.98 179 THR A N 1
ATOM 1489 C CA . THR A 1 180 ? -9.842 -14.301 5.929 1.00 15.58 179 THR A CA 1
ATOM 1490 C C . THR A 1 180 ? -9.998 -13.367 4.738 1.00 12.98 179 THR A C 1
ATOM 1491 O O . THR A 1 180 ? -9.116 -13.289 3.877 1.00 13.64 179 THR A O 1
ATOM 1495 N N . SER A 1 181 ? -11.132 -12.670 4.696 1.00 9.98 180 SER A N 1
ATOM 1496 C CA . SER A 1 181 ? -11.463 -11.761 3.608 1.00 9.08 180 SER A CA 1
ATOM 1497 C C . SER A 1 181 ? -10.830 -10.399 3.859 1.00 8.30 180 SER A C 1
ATOM 1498 O O . SER A 1 181 ? -11.116 -9.763 4.877 1.00 9.05 180 SER A O 1
ATOM 1501 N N . PHE A 1 182 ? -9.992 -9.934 2.924 1.00 7.90 181 PHE A N 1
ATOM 1502 C CA . PHE A 1 182 ? -9.512 -8.551 2.979 1.00 7.15 181 PHE A CA 1
ATOM 1503 C C . PHE A 1 182 ? -10.679 -7.575 3.032 1.00 7.07 181 PHE A C 1
ATOM 1504 O O . PHE A 1 182 ? -10.692 -6.648 3.841 1.00 7.09 181 PHE A O 1
ATOM 1512 N N . VAL A 1 183 ? -11.656 -7.760 2.154 1.00 6.51 182 VAL A N 1
ATOM 1513 C CA . VAL A 1 183 ? -12.788 -6.832 2.073 1.00 7.99 182 VAL A CA 1
ATOM 1514 C C . VAL A 1 183 ? -13.511 -6.729 3.405 1.00 7.72 182 VAL A C 1
ATOM 1515 O O . VAL A 1 183 ? -13.768 -5.629 3.907 1.00 8.49 182 VAL A O 1
ATOM 1519 N N . LYS A 1 184 ? -13.851 -7.868 3.998 1.00 7.44 183 LYS A N 1
ATOM 1520 C CA A LYS A 1 184 ? -14.708 -7.831 5.176 0.36 9.22 183 LYS A CA 1
ATOM 1521 C CA B LYS A 1 184 ? -14.710 -7.853 5.177 0.64 9.41 183 LYS A CA 1
ATOM 1522 C C . LYS A 1 184 ? -13.936 -7.553 6.455 1.00 9.12 183 LYS A C 1
ATOM 1523 O O . LYS A 1 184 ? -14.468 -6.896 7.362 1.00 10.37 183 LYS A O 1
ATOM 1534 N N . GLU A 1 185 ? -12.699 -8.044 6.564 1.00 8.98 184 GLU A N 1
ATOM 1535 C CA . GLU A 1 185 ? -12.022 -8.030 7.854 1.00 10.49 184 GLU A CA 1
ATOM 1536 C C . GLU A 1 185 ? -10.897 -7.021 7.973 1.00 9.41 184 GLU A C 1
ATOM 1537 O O . GLU A 1 185 ? -10.434 -6.778 9.092 1.00 9.04 184 GLU A O 1
ATOM 1543 N N . VAL A 1 186 ? -10.431 -6.435 6.872 1.00 6.89 185 VAL A N 1
ATOM 1544 C CA . VAL A 1 186 ? -9.329 -5.488 6.912 1.00 6.61 185 VAL A CA 1
ATOM 1545 C C . VAL A 1 186 ? -9.709 -4.136 6.323 1.00 6.36 185 VAL A C 1
ATOM 1546 O O . VAL A 1 186 ? -9.359 -3.090 6.887 1.00 7.49 185 VAL A O 1
ATOM 1550 N N . SER A 1 187 ? -10.415 -4.131 5.189 1.00 5.81 186 SER A N 1
ATOM 1551 C CA . SER A 1 187 ? -10.517 -2.918 4.382 1.00 5.78 186 SER A CA 1
ATOM 1552 C C . SER A 1 187 ? -11.220 -1.783 5.110 1.00 5.14 186 SER A C 1
ATOM 1553 O O . SER A 1 187 ? -10.939 -0.612 4.828 1.00 6.65 186 SER A O 1
ATOM 1556 N N . ARG A 1 188 ? -12.126 -2.096 6.039 1.00 6.07 187 ARG A N 1
ATOM 1557 C CA . ARG A 1 188 ? -12.917 -1.086 6.729 1.00 6.06 187 ARG A CA 1
ATOM 1558 C C . ARG A 1 188 ? -12.209 -0.487 7.937 1.00 6.78 187 ARG A C 1
ATOM 1559 O O . ARG A 1 188 ? -12.757 0.429 8.556 1.00 6.27 187 ARG A O 1
ATOM 1567 N N . ALA A 1 189 ? -11.006 -0.944 8.270 1.00 5.21 188 ALA A N 1
ATOM 1568 C CA . ALA A 1 189 ? -10.331 -0.467 9.471 1.00 5.02 188 ALA A CA 1
ATOM 1569 C C . ALA A 1 189 ? -9.773 0.929 9.240 1.00 5.09 188 ALA A C 1
ATOM 1570 O O . ALA A 1 189 ? -8.917 1.126 8.370 1.00 5.61 188 ALA A O 1
ATOM 1572 N N . ARG A 1 190 ? -10.220 1.886 10.045 1.00 5.91 189 ARG A N 1
ATOM 1573 C CA . ARG A 1 190 ? -9.868 3.284 9.860 1.00 6.07 189 ARG A CA 1
ATOM 1574 C C . ARG A 1 190 ? -8.542 3.657 10.515 1.00 5.61 189 ARG A C 1
ATOM 1575 O O . ARG A 1 190 ? -8.134 3.092 11.534 1.00 6.90 189 ARG A O 1
ATOM 1583 N N . THR A 1 191 ? -7.892 4.656 9.924 1.00 5.49 190 THR A N 1
ATOM 1584 C CA . THR A 1 191 ? -6.755 5.301 10.544 1.00 5.15 190 THR A CA 1
ATOM 1585 C C . THR A 1 191 ? -7.168 5.933 11.873 1.00 6.76 190 THR A C 1
ATOM 1586 O O . THR A 1 191 ? -8.348 6.099 12.189 1.00 6.09 190 THR A O 1
ATOM 1590 N N . PHE A 1 192 ? -6.165 6.278 12.667 1.00 6.51 191 PHE A N 1
ATOM 1591 C CA . PHE A 1 192 ? -6.411 6.773 14.010 1.00 6.83 191 PHE A CA 1
ATOM 1592 C C . PHE A 1 192 ? -5.320 7.750 14.401 1.00 7.23 191 PHE A C 1
ATOM 1593 O O . PHE A 1 192 ? -4.193 7.689 13.901 1.00 6.99 191 PHE A O 1
ATOM 1601 N N . GLY A 1 193 ? -5.685 8.660 15.293 1.00 6.25 192 GLY A N 1
ATOM 1602 C CA . GLY A 1 193 ? -4.752 9.615 15.856 1.00 6.41 192 GLY A CA 1
ATOM 1603 C C . GLY A 1 193 ? -5.301 10.116 17.173 1.00 7.15 192 GLY A C 1
ATOM 1604 O O . GLY A 1 193 ? -6.352 9.671 17.643 1.00 6.83 192 GLY A O 1
ATOM 1605 N N . PHE A 1 194 ? -4.586 11.071 17.758 1.00 7.11 193 PHE A N 1
ATOM 1606 C CA . PHE A 1 194 ? -4.809 11.470 19.139 1.00 8.05 193 PHE A CA 1
ATOM 1607 C C . PHE A 1 194 ? -5.185 12.938 19.242 1.00 8.13 193 PHE A C 1
ATOM 1608 O O . PHE A 1 194 ? -4.474 13.810 18.721 1.00 8.69 193 PHE A O 1
ATOM 1616 N N . MET A 1 195 ? -6.291 13.199 19.951 1.00 8.39 194 MET A N 1
ATOM 1617 C CA . MET A 1 195 ? -6.724 14.565 20.241 1.00 8.12 194 MET A CA 1
ATOM 1618 C C . MET A 1 195 ? -5.607 15.390 20.866 1.00 9.65 194 MET A C 1
ATOM 1619 O O . MET A 1 195 ? -5.439 16.571 20.538 1.00 11.09 194 MET A O 1
ATOM 1624 N N . ARG A 1 196 ? -4.818 14.780 21.753 1.00 8.89 195 ARG A N 1
ATOM 1625 C CA . ARG A 1 196 ? -3.731 15.505 22.402 1.00 9.51 195 ARG A CA 1
ATOM 1626 C C . ARG A 1 196 ? -2.795 16.146 21.385 1.00 9.91 195 ARG A C 1
ATOM 1627 O O . ARG A 1 196 ? -2.234 17.219 21.650 1.00 10.52 195 ARG A O 1
ATOM 1635 N N . ASP A 1 197 ? -2.617 15.508 20.221 1.00 11.06 196 ASP A N 1
ATOM 1636 C CA . ASP A 1 197 ? -1.630 15.920 19.227 1.00 9.15 196 ASP A CA 1
ATOM 1637 C C . ASP A 1 197 ? -2.157 16.904 18.187 1.00 10.68 196 ASP A C 1
ATOM 1638 O O . ASP A 1 197 ? -1.353 17.401 17.388 1.00 11.23 196 ASP A O 1
ATOM 1643 N N . ILE A 1 198 ? -3.458 17.204 18.156 1.00 10.94 197 ILE A N 1
ATOM 1644 C CA . ILE A 1 198 ? -4.020 17.828 16.955 1.00 9.19 197 ILE A CA 1
ATOM 1645 C C . ILE A 1 198 ? -3.496 19.248 16.747 1.00 11.80 197 ILE A C 1
ATOM 1646 O O . ILE A 1 198 ? -3.190 19.643 15.613 1.00 11.67 197 ILE A O 1
ATOM 1651 N N . GLU A 1 199 ? -3.389 20.047 17.811 1.00 11.60 198 GLU A N 1
ATOM 1652 C CA . GLU A 1 199 ? -2.884 21.405 17.630 1.00 13.19 198 GLU A CA 1
ATOM 1653 C C . GLU A 1 199 ? -1.446 21.379 17.138 1.00 10.75 198 GLU A C 1
ATOM 1654 O O . GLU A 1 199 ? -1.067 22.148 16.242 1.00 13.25 198 GLU A O 1
ATOM 1660 N N . TYR A 1 200 ? -0.651 20.456 17.664 1.00 11.39 199 TYR A N 1
ATOM 1661 C CA . TYR A 1 200 ? 0.734 20.321 17.241 1.00 11.99 199 TYR A CA 1
ATOM 1662 C C . TYR A 1 200 ? 0.836 19.850 15.794 1.00 12.68 199 TYR A C 1
ATOM 1663 O O . TYR A 1 200 ? 1.611 20.406 15.004 1.00 12.83 199 TYR A O 1
ATOM 1672 N N . LEU A 1 201 ? 0.099 18.793 15.440 1.00 11.57 200 LEU A N 1
ATOM 1673 C CA . LEU A 1 201 ? 0.083 18.316 14.062 1.00 11.11 200 LEU A CA 1
ATOM 1674 C C . LEU A 1 201 ? -0.272 19.444 13.110 1.00 9.13 200 LEU A C 1
ATOM 1675 O O . LEU A 1 201 ? 0.418 19.670 12.110 1.00 10.95 200 LEU A O 1
ATOM 1680 N N . ARG A 1 202 ? -1.335 20.182 13.416 1.00 9.75 201 ARG A N 1
ATOM 1681 C CA A ARG A 1 202 ? -1.760 21.228 12.497 0.53 11.04 201 ARG A CA 1
ATOM 1682 C CA B ARG A 1 202 ? -1.769 21.239 12.509 0.47 10.93 201 ARG A CA 1
ATOM 1683 C C . ARG A 1 202 ? -0.730 22.346 12.393 1.00 11.82 201 ARG A C 1
ATOM 1684 O O . ARG A 1 202 ? -0.556 22.926 11.312 1.00 12.98 201 ARG A O 1
ATOM 1699 N N . SER A 1 203 ? -0.016 22.640 13.482 1.00 13.72 202 SER A N 1
ATOM 1700 C CA . SER A 1 203 ? 1.065 23.619 13.419 1.00 13.78 202 SER A CA 1
ATOM 1701 C C . SER A 1 203 ? 2.171 23.189 12.463 1.00 11.46 202 SER A C 1
ATOM 1702 O O . SER A 1 203 ? 2.988 24.029 12.058 1.00 15.08 202 SER A O 1
ATOM 1705 N N . GLN A 1 204 ? 2.206 21.915 12.080 1.00 13.84 203 GLN A N 1
ATOM 1706 C CA . GLN A 1 204 ? 3.191 21.363 11.163 1.00 14.88 203 GLN A CA 1
ATOM 1707 C C . GLN A 1 204 ? 2.577 20.998 9.816 1.00 13.23 203 GLN A C 1
ATOM 1708 O O . GLN A 1 204 ? 3.187 20.254 9.044 1.00 13.17 203 GLN A O 1
ATOM 1714 N N . ASN A 1 205 ? 1.377 21.506 9.524 1.00 13.11 204 ASN A N 1
ATOM 1715 C CA . ASN A 1 205 ? 0.640 21.150 8.304 1.00 13.02 204 ASN A CA 1
ATOM 1716 C C . ASN A 1 205 ? 0.402 19.647 8.187 1.00 13.60 204 ASN A C 1
ATOM 1717 O O . ASN A 1 205 ? 0.501 19.060 7.108 1.00 13.33 204 ASN A O 1
ATOM 1722 N N . LEU A 1 206 ? 0.101 19.019 9.313 1.00 11.15 205 LEU A N 1
ATOM 1723 C CA . LEU A 1 206 ? -0.319 17.630 9.351 1.00 11.82 205 LEU A CA 1
ATOM 1724 C C . LEU A 1 206 ? -1.723 17.554 9.937 1.00 8.43 205 LEU A C 1
ATOM 1725 O O . LEU A 1 206 ? -2.132 18.422 10.716 1.00 9.59 205 LEU A O 1
ATOM 1730 N N . ALA A 1 207 ? -2.468 16.529 9.528 1.00 7.28 206 ALA A N 1
ATOM 1731 C CA . ALA A 1 207 ? -3.838 16.307 10.001 1.00 7.80 206 ALA A CA 1
ATOM 1732 C C . ALA A 1 207 ? -4.738 17.527 9.798 1.00 8.00 206 ALA A C 1
ATOM 1733 O O . ALA A 1 207 ? -5.721 17.704 10.523 1.00 8.31 206 ALA A O 1
ATOM 1735 N N . LEU A 1 208 ? -4.440 18.371 8.806 1.00 7.90 207 LEU A N 1
ATOM 1736 C CA . LEU A 1 208 ? -5.255 19.565 8.595 1.00 9.14 207 LEU A CA 1
ATOM 1737 C C . LEU A 1 208 ? -6.670 19.212 8.170 1.00 9.20 207 LEU A C 1
ATOM 1738 O O . LEU A 1 208 ? -7.599 19.989 8.428 1.00 11.57 207 LEU A O 1
ATOM 1743 N N . GLY A 1 209 ? -6.848 18.072 7.504 1.00 7.23 208 GLY A N 1
ATOM 1744 C CA . GLY A 1 209 ? -8.157 17.579 7.138 1.00 8.64 208 GLY A CA 1
ATOM 1745 C C . GLY A 1 209 ? -8.752 16.575 8.097 1.00 9.38 208 GLY A C 1
ATOM 1746 O O . GLY A 1 209 ? -9.845 16.063 7.832 1.00 8.94 208 GLY A O 1
ATOM 1747 N N . GLY A 1 210 ? -8.072 16.277 9.201 1.00 8.79 209 GLY A N 1
ATOM 1748 C CA . GLY A 1 210 ? -8.491 15.174 10.067 1.00 8.05 209 GLY A CA 1
ATOM 1749 C C . GLY A 1 210 ? -9.658 15.543 10.973 1.00 9.64 209 GLY A C 1
ATOM 1750 O O . GLY A 1 210 ? -9.766 16.665 11.470 1.00 10.31 209 GLY A O 1
ATOM 1751 N N . SER A 1 211 ? -10.548 14.576 11.176 1.00 7.57 210 SER A N 1
ATOM 1752 C CA . SER A 1 211 ? -11.697 14.750 12.059 1.00 9.31 210 SER A CA 1
ATOM 1753 C C . SER A 1 211 ? -12.259 13.370 12.359 1.00 7.29 210 SER A C 1
ATOM 1754 O O . SER A 1 211 ? -11.809 12.367 11.804 1.00 6.89 210 SER A O 1
ATOM 1757 N N . VAL A 1 212 ? -13.278 13.321 13.216 1.00 8.20 211 VAL A N 1
ATOM 1758 C CA . VAL A 1 212 ? -13.967 12.054 13.428 1.00 7.90 211 VAL A CA 1
ATOM 1759 C C . VAL A 1 212 ? -14.635 11.531 12.171 1.00 9.17 211 VAL A C 1
ATOM 1760 O O . VAL A 1 212 ? -15.012 10.355 12.127 1.00 11.82 211 VAL A O 1
ATOM 1764 N N . GLU A 1 213 ? -14.781 12.361 11.136 1.00 9.65 212 GLU A N 1
ATOM 1765 C CA . GLU A 1 213 ? -15.370 11.880 9.892 1.00 10.45 212 GLU A CA 1
ATOM 1766 C C . GLU A 1 213 ? -14.415 11.008 9.094 1.00 10.06 212 GLU A C 1
ATOM 1767 O O . GLU A 1 213 ? -14.859 10.285 8.196 1.00 13.94 212 GLU A O 1
ATOM 1773 N N . ASN A 1 214 ? -13.118 11.050 9.392 1.00 7.04 213 ASN A N 1
ATOM 1774 C CA . ASN A 1 214 ? -12.167 10.294 8.593 1.00 6.88 213 ASN A CA 1
ATOM 1775 C C . ASN A 1 214 ? -11.081 9.630 9.433 1.00 7.92 213 ASN A C 1
ATOM 1776 O O . ASN A 1 214 ? -10.061 9.205 8.878 1.00 7.81 213 ASN A O 1
ATOM 1781 N N . ALA A 1 215 ? -11.263 9.540 10.751 1.00 7.16 214 ALA A N 1
ATOM 1782 C CA . ALA A 1 215 ? -10.280 8.894 11.608 1.00 5.88 214 ALA A CA 1
ATOM 1783 C C . ALA A 1 215 ? -10.959 8.533 12.916 1.00 6.14 214 ALA A C 1
ATOM 1784 O O . ALA A 1 215 ? -11.928 9.177 13.326 1.00 6.98 214 ALA A O 1
ATOM 1786 N N . ILE A 1 216 ? -10.441 7.505 13.571 1.00 5.86 215 ILE A N 1
ATOM 1787 C CA . ILE A 1 216 ? -10.745 7.285 14.977 1.00 5.25 215 ILE A CA 1
ATOM 1788 C C . ILE A 1 216 ? -9.893 8.275 15.752 1.00 6.31 215 ILE A C 1
ATOM 1789 O O . ILE A 1 216 ? -8.659 8.228 15.681 1.00 7.81 215 ILE A O 1
ATOM 1794 N N . VAL A 1 217 ? -10.540 9.180 16.472 1.00 5.36 216 VAL A N 1
ATOM 1795 C CA . VAL A 1 217 ? -9.840 10.202 17.243 1.00 6.20 216 VAL A CA 1
ATOM 1796 C C . VAL A 1 217 ? -9.858 9.776 18.700 1.00 5.83 216 VAL A C 1
ATOM 1797 O O . VAL A 1 217 ? -10.927 9.650 19.308 1.00 6.98 216 VAL A O 1
ATOM 1801 N N . VAL A 1 218 ? -8.679 9.545 19.265 1.00 6.20 217 VAL A N 1
ATOM 1802 C CA . VAL A 1 218 ? -8.546 9.002 20.609 1.00 8.22 217 VAL A CA 1
ATOM 1803 C C . VAL A 1 218 ? -8.170 10.145 21.537 1.00 6.97 217 VAL A C 1
ATOM 1804 O O . VAL A 1 218 ? -7.152 10.820 21.326 1.00 7.61 217 VAL A O 1
ATOM 1808 N N . ASP A 1 219 ? -8.992 10.375 22.558 1.00 7.21 218 ASP A N 1
ATOM 1809 C CA . ASP A 1 219 ? -8.695 11.360 23.590 1.00 8.31 218 ASP A CA 1
ATOM 1810 C C . ASP A 1 219 ? -7.829 10.702 24.667 1.00 9.41 218 ASP A C 1
ATOM 1811 O O . ASP A 1 219 ? -7.249 9.633 24.451 1.00 9.83 218 ASP A O 1
ATOM 1816 N N . GLU A 1 220 ? -7.717 11.339 25.831 1.00 8.93 219 GLU A N 1
ATOM 1817 C CA . GLU A 1 220 ? -6.816 10.820 26.852 1.00 8.93 219 GLU A CA 1
ATOM 1818 C C . GLU A 1 220 ? -7.298 9.493 27.422 1.00 11.52 219 GLU A C 1
ATOM 1819 O O . GLU A 1 220 ? -6.480 8.635 27.773 1.00 11.58 219 GLU A O 1
ATOM 1825 N N . ASN A 1 221 ? -8.614 9.290 27.496 1.00 11.46 220 ASN A N 1
ATOM 1826 C CA A ASN A 1 221 ? -9.155 8.113 28.161 0.34 12.05 220 ASN A CA 1
ATOM 1827 C C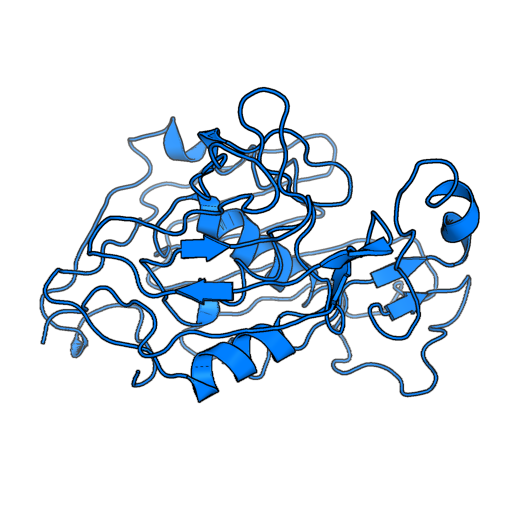A B ASN A 1 221 ? -9.149 8.107 28.156 0.66 11.84 220 ASN A CA 1
ATOM 1828 C C . ASN A 1 221 ? -10.332 7.500 27.413 1.00 11.69 220 ASN A C 1
ATOM 1829 O O . ASN A 1 221 ? -11.030 6.654 27.985 1.00 15.14 220 ASN A O 1
ATOM 1838 N N . ARG A 1 222 ? -10.591 7.901 26.174 1.00 9.92 221 ARG A N 1
ATOM 1839 C CA . ARG A 1 222 ? -11.765 7.408 25.469 1.00 10.26 221 ARG A CA 1
ATOM 1840 C C . ARG A 1 222 ? -11.628 7.714 23.990 1.00 9.32 221 ARG A C 1
ATOM 1841 O O . ARG A 1 222 ? -10.872 8.602 23.581 1.00 10.08 221 ARG A O 1
ATOM 1849 N N . VAL A 1 223 ? -12.360 6.945 23.191 1.00 10.11 222 VAL A N 1
ATOM 1850 C CA . VAL A 1 223 ? -12.532 7.219 21.769 1.00 9.03 222 VAL A CA 1
ATOM 1851 C C . VAL A 1 223 ? -13.605 8.290 21.620 1.00 10.42 222 VAL A C 1
ATOM 1852 O O . VAL A 1 223 ? -14.665 8.207 22.253 1.00 11.26 222 VAL A O 1
ATOM 1856 N N . LEU A 1 224 ? -13.339 9.302 20.785 1.00 7.90 223 LEU A N 1
ATOM 1857 C CA . LEU A 1 224 ? -14.277 10.411 20.633 1.00 8.16 223 LEU A CA 1
ATOM 1858 C C . LEU A 1 224 ? -15.407 10.111 19.658 1.00 10.91 223 LEU A C 1
ATOM 1859 O O . LEU A 1 224 ? -16.490 10.705 19.779 1.00 11.67 223 LEU A O 1
ATOM 1864 N N . ASN A 1 225 ? -15.180 9.220 18.690 1.00 7.28 224 ASN A N 1
ATOM 1865 C CA . ASN A 1 225 ? -16.182 8.907 17.674 1.00 9.60 224 ASN A CA 1
ATOM 1866 C C . ASN A 1 225 ? -17.432 8.364 18.338 1.00 8.80 224 ASN A C 1
ATOM 1867 O O . ASN A 1 225 ? -17.401 7.274 18.919 1.00 10.64 224 ASN A O 1
ATOM 1872 N N . GLU A 1 226 ? -18.529 9.120 18.284 1.00 8.99 225 GLU A N 1
ATOM 1873 C CA A GLU A 1 226 ? -19.705 8.718 19.043 0.42 10.13 225 GLU A CA 1
ATOM 1874 C CA B GLU A 1 226 ? -19.714 8.726 19.032 0.58 9.79 225 GLU A CA 1
ATOM 1875 C C . GLU A 1 226 ? -20.329 7.429 18.523 1.00 9.20 225 GLU A C 1
ATOM 1876 O O . GLU A 1 226 ? -21.002 6.738 19.293 1.00 13.12 225 GLU A O 1
ATOM 1887 N N . ASP A 1 227 ? -20.117 7.086 17.256 1.00 10.55 226 ASP A N 1
ATOM 1888 C CA . ASP A 1 227 ? -20.692 5.859 16.723 1.00 12.27 226 ASP A CA 1
ATOM 1889 C C . ASP A 1 227 ? -19.822 4.636 16.975 1.00 12.32 226 ASP A C 1
ATOM 1890 O O . ASP A 1 227 ? -20.234 3.525 16.629 1.00 18.86 226 ASP A O 1
ATOM 1895 N N . GLY A 1 228 ? -18.646 4.803 17.567 1.00 12.42 227 GLY A N 1
ATOM 1896 C CA . GLY A 1 228 ? -17.843 3.676 18.012 1.00 14.93 227 GLY A CA 1
ATOM 1897 C C . GLY A 1 228 ? -16.913 3.104 16.955 1.00 11.12 227 GLY A C 1
ATOM 1898 O O . GLY A 1 228 ? -16.589 3.729 15.940 1.00 13.14 227 GLY A O 1
ATOM 1899 N N . LEU A 1 229 ? -16.469 1.880 17.222 1.00 8.64 228 LEU A N 1
ATOM 1900 C CA . LEU A 1 229 ? -15.497 1.198 16.384 1.00 7.48 228 LEU A CA 1
ATOM 1901 C C . LEU A 1 229 ? -16.178 0.198 15.462 1.00 7.96 228 LEU A C 1
ATOM 1902 O O . LEU A 1 229 ? -17.280 -0.290 15.730 1.00 8.77 228 LEU A O 1
ATOM 1907 N N . ARG A 1 230 ? -15.511 -0.103 14.355 1.00 6.90 229 ARG A N 1
ATOM 1908 C CA . ARG A 1 230 ? -15.994 -1.107 13.417 1.00 6.40 229 ARG A CA 1
ATOM 1909 C C . ARG A 1 230 ? -15.504 -2.498 13.771 1.00 7.48 229 ARG A C 1
ATOM 1910 O O . ARG A 1 230 ? -16.153 -3.489 13.420 1.00 9.27 229 ARG A O 1
ATOM 1918 N N . TYR A 1 231 ? -14.348 -2.583 14.419 1.00 7.55 230 TYR A N 1
ATOM 1919 C CA . TYR A 1 231 ? -13.787 -3.831 14.907 1.00 7.87 230 TYR A CA 1
ATOM 1920 C C . TYR A 1 231 ? -13.227 -3.550 16.291 1.00 7.14 230 TYR A C 1
ATOM 1921 O O . TYR A 1 231 ? -12.710 -2.460 16.544 1.00 7.88 230 TYR A O 1
ATOM 1930 N N . GLU A 1 232 ? -13.292 -4.544 17.177 1.00 7.54 231 GLU A N 1
ATOM 1931 C CA . GLU A 1 232 ? -12.701 -4.345 18.496 1.00 8.40 231 GLU A CA 1
ATOM 1932 C C . GLU A 1 232 ? -11.208 -4.129 18.386 1.00 7.96 231 GLU A C 1
ATOM 1933 O O . GLU A 1 232 ? -10.627 -3.414 19.208 1.00 9.40 231 GLU A O 1
ATOM 1939 N N . ASP A 1 233 ? -10.582 -4.730 17.375 1.00 7.87 232 ASP A N 1
ATOM 1940 C CA . ASP A 1 233 ? -9.154 -4.601 17.107 1.00 7.70 232 ASP A CA 1
ATOM 1941 C C . ASP A 1 233 ? -8.893 -3.696 15.906 1.00 5.87 232 ASP A C 1
ATOM 1942 O O . ASP A 1 233 ? -7.966 -3.929 15.128 1.00 6.32 232 ASP A O 1
ATOM 1947 N N . GLU A 1 234 ? -9.695 -2.633 15.776 1.00 6.60 233 GLU A N 1
ATOM 1948 C CA . GLU A 1 234 ? -9.603 -1.773 14.604 1.00 6.18 233 GLU A CA 1
ATOM 1949 C C . GLU A 1 234 ? -8.226 -1.140 14.483 1.00 6.20 233 GLU A C 1
ATOM 1950 O O . GLU A 1 234 ? -7.731 -0.953 13.365 1.00 5.11 233 GLU A O 1
ATOM 1956 N N . PHE A 1 235 ? -7.589 -0.794 15.610 1.00 5.53 234 PHE A N 1
ATOM 1957 C CA . PHE A 1 235 ? -6.292 -0.116 15.545 1.00 6.83 234 PHE A CA 1
ATOM 1958 C C . PHE A 1 235 ? -5.244 -1.003 14.888 1.00 5.59 234 PHE A C 1
ATOM 1959 O O . PHE A 1 235 ? -4.581 -0.604 13.925 1.00 6.40 234 PHE A O 1
ATOM 1967 N N . VAL A 1 236 ? -5.074 -2.217 15.400 1.00 5.24 235 VAL A N 1
ATOM 1968 C CA . VAL A 1 236 ? -4.062 -3.096 14.821 1.00 4.96 235 VAL A CA 1
ATOM 1969 C C . VAL A 1 236 ? -4.471 -3.560 13.429 1.00 5.68 235 VAL A C 1
ATOM 1970 O O . VAL A 1 236 ? -3.609 -3.759 12.558 1.00 6.44 235 VAL A O 1
ATOM 1974 N N . LYS A 1 237 ? -5.769 -3.729 13.173 1.00 6.28 236 LYS A N 1
ATOM 1975 C CA A LYS A 1 237 ? -6.205 -4.054 11.818 0.39 7.38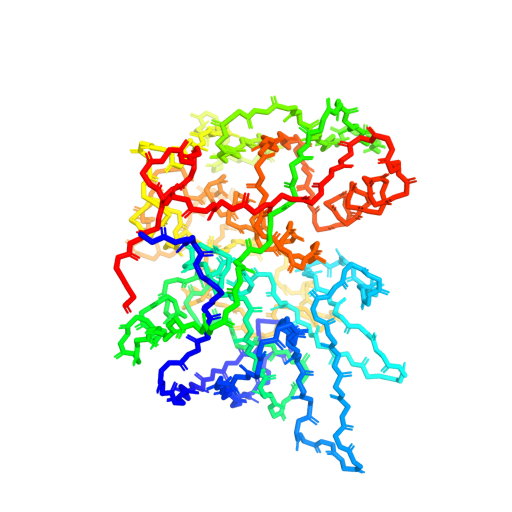 236 LYS A CA 1
ATOM 1976 C CA B LYS A 1 237 ? -6.188 -4.058 11.816 0.61 7.68 236 LYS A CA 1
ATOM 1977 C C . LYS A 1 237 ? -5.856 -2.940 10.844 1.00 6.65 236 LYS A C 1
ATOM 1978 O O . LYS A 1 237 ? -5.504 -3.211 9.689 1.00 5.21 236 LYS A O 1
ATOM 1989 N N . HIS A 1 238 ? -5.909 -1.677 11.291 1.00 5.21 237 HIS A N 1
ATOM 1990 C CA . HIS A 1 238 ? -5.500 -0.606 10.393 1.00 5.96 237 HIS A CA 1
ATOM 1991 C C . HIS A 1 238 ? -4.006 -0.669 10.092 1.00 5.78 237 HIS A C 1
ATOM 1992 O O . HIS A 1 238 ? -3.580 -0.372 8.967 1.00 5.33 237 HIS A O 1
ATOM 1999 N N . LYS A 1 239 ? -3.195 -1.050 11.080 1.00 5.02 238 LYS A N 1
ATOM 2000 C CA . LYS A 1 239 ? -1.763 -1.196 10.825 1.00 6.01 238 LYS A CA 1
ATOM 2001 C C . LYS A 1 239 ? -1.498 -2.292 9.797 1.00 6.30 238 LYS A C 1
ATOM 2002 O O . LYS A 1 239 ? -0.571 -2.181 8.982 1.00 5.88 238 LYS A O 1
ATOM 2008 N N . ILE A 1 240 ? -2.303 -3.358 9.818 1.00 5.08 239 ILE A N 1
ATOM 2009 C CA . ILE A 1 240 ? -2.224 -4.395 8.787 1.00 7.05 239 ILE A CA 1
ATOM 2010 C C . ILE A 1 240 ? -2.611 -3.836 7.423 1.00 4.81 239 ILE A C 1
ATOM 2011 O O . ILE A 1 240 ? -1.943 -4.101 6.412 1.00 5.30 239 ILE A O 1
ATOM 2016 N N . LEU A 1 241 ? -3.686 -3.055 7.370 1.00 5.34 240 LEU A N 1
ATOM 2017 C CA . LEU A 1 241 ? -4.081 -2.396 6.133 1.00 5.14 240 LEU A CA 1
ATOM 2018 C C . LEU A 1 241 ? -2.942 -1.539 5.583 1.00 5.11 240 LEU A C 1
ATOM 2019 O O . LEU A 1 241 ? -2.617 -1.594 4.391 1.00 5.72 240 LEU A O 1
ATOM 2024 N N . ASP A 1 242 ? -2.315 -0.741 6.450 1.00 4.82 241 ASP A N 1
ATOM 2025 C CA . ASP A 1 242 ? -1.181 0.099 6.061 1.00 5.67 241 ASP A CA 1
ATOM 2026 C C . ASP A 1 242 ? -0.044 -0.752 5.509 1.00 5.44 241 ASP A C 1
ATOM 2027 O O . ASP A 1 242 ? 0.578 -0.408 4.493 1.00 5.94 241 ASP A O 1
ATOM 2032 N N . ALA A 1 243 ? 0.265 -1.855 6.189 1.00 5.92 242 ALA A N 1
ATOM 2033 C CA . ALA A 1 243 ? 1.359 -2.707 5.747 1.00 6.35 242 ALA A CA 1
ATOM 2034 C C . ALA A 1 243 ? 1.071 -3.286 4.371 1.00 5.11 242 ALA A C 1
ATOM 2035 O O . ALA A 1 243 ? 1.967 -3.347 3.530 1.00 5.96 242 ALA A O 1
ATOM 2037 N N . ILE A 1 244 ? -0.164 -3.712 4.119 1.00 6.30 243 ILE A N 1
ATOM 2038 C CA . ILE A 1 244 ? -0.508 -4.242 2.801 1.00 5.89 243 ILE A CA 1
ATOM 2039 C C . ILE A 1 244 ? -0.279 -3.197 1.717 1.00 6.70 243 ILE A C 1
ATOM 2040 O O . ILE A 1 244 ? 0.289 -3.497 0.657 1.00 5.91 243 ILE A O 1
ATOM 2045 N N . GLY A 1 245 ? -0.712 -1.955 1.966 1.00 5.58 244 GLY A N 1
ATOM 2046 C CA . GLY A 1 245 ? -0.490 -0.894 0.995 1.00 5.38 244 GLY A CA 1
ATOM 2047 C C . GLY A 1 245 ? 0.980 -0.573 0.791 1.00 5.02 244 GLY A C 1
ATOM 2048 O O . GLY A 1 245 ? 1.439 -0.419 -0.336 1.00 6.30 244 GLY A O 1
ATOM 2049 N N . ASP A 1 246 ? 1.739 -0.468 1.882 1.00 5.48 245 ASP A N 1
ATOM 2050 C CA . ASP A 1 246 ? 3.175 -0.214 1.762 1.00 6.26 245 ASP A CA 1
ATOM 2051 C C . ASP A 1 246 ? 3.880 -1.359 1.039 1.00 7.38 245 ASP A C 1
ATOM 2052 O O . ASP A 1 246 ? 4.775 -1.126 0.212 1.00 7.40 245 ASP A O 1
ATOM 2057 N N . LEU A 1 247 ? 3.485 -2.611 1.327 1.00 6.88 246 LEU A N 1
ATOM 2058 C CA . LEU A 1 247 ? 4.109 -3.747 0.652 1.00 7.86 246 LEU A CA 1
ATOM 2059 C C . LEU A 1 247 ? 3.813 -3.740 -0.839 1.00 6.11 246 LEU A C 1
ATOM 2060 O O . LEU A 1 247 ? 4.608 -4.264 -1.625 1.00 6.54 246 LEU A O 1
ATOM 2065 N N . TYR A 1 248 ? 2.687 -3.154 -1.251 1.00 6.08 247 TYR A N 1
ATOM 2066 C CA . TYR A 1 248 ? 2.371 -3.156 -2.675 1.00 6.64 247 TYR A CA 1
ATOM 2067 C C . TYR A 1 248 ? 3.282 -2.242 -3.481 1.00 6.32 247 TYR A C 1
ATOM 2068 O O . TYR A 1 248 ? 3.288 -2.312 -4.714 1.00 7.09 247 TYR A O 1
ATOM 2077 N N . LEU A 1 249 ? 4.098 -1.432 -2.816 1.00 6.32 248 LEU A N 1
ATOM 2078 C CA . LEU A 1 249 ? 5.137 -0.692 -3.513 1.00 6.84 248 LEU A CA 1
ATOM 2079 C C . LEU A 1 249 ? 6.198 -1.602 -4.120 1.00 7.29 248 LEU A C 1
ATOM 2080 O O . LEU A 1 249 ? 7.051 -1.117 -4.876 1.00 7.75 248 LEU A O 1
ATOM 2085 N N . LEU A 1 250 ? 6.176 -2.905 -3.811 1.00 7.81 249 LEU A N 1
ATOM 2086 C CA . LEU A 1 250 ? 6.989 -3.839 -4.576 1.00 8.07 249 LEU A CA 1
ATOM 2087 C C . LEU A 1 250 ? 6.540 -3.921 -6.027 1.00 8.17 249 LEU A C 1
ATOM 2088 O O . LEU A 1 250 ? 7.333 -4.328 -6.885 1.00 11.26 249 LEU A O 1
ATOM 2093 N N . GLY A 1 251 ? 5.292 -3.564 -6.315 1.00 8.26 250 GLY A N 1
ATOM 2094 C CA . GLY A 1 251 ? 4.793 -3.574 -7.671 1.00 11.66 250 GLY A CA 1
ATOM 2095 C C . GLY A 1 251 ? 4.099 -4.850 -8.083 1.00 10.58 250 GLY A C 1
ATOM 2096 O O . GLY A 1 251 ? 3.595 -4.923 -9.211 1.00 12.78 250 GLY A O 1
ATOM 2097 N N . ASN A 1 252 ? 4.055 -5.853 -7.209 1.00 10.39 251 ASN A N 1
ATOM 2098 C CA . ASN A 1 252 ? 3.418 -7.128 -7.509 1.00 9.24 251 ASN A CA 1
ATOM 2099 C C . ASN A 1 252 ? 2.898 -7.725 -6.215 1.00 9.30 251 ASN A C 1
ATOM 2100 O O . ASN A 1 252 ? 3.385 -7.418 -5.122 1.00 10.90 251 ASN A O 1
ATOM 2105 N N . SER A 1 253 ? 1.899 -8.582 -6.350 1.00 8.43 252 SER A N 1
ATOM 2106 C CA A SER A 1 253 ? 1.389 -9.293 -5.191 0.77 9.91 252 SER A CA 1
ATOM 2107 C CA B SER A 1 253 ? 1.376 -9.318 -5.207 0.23 9.68 252 SER A CA 1
ATOM 2108 C C . SER A 1 253 ? 2.453 -10.231 -4.627 1.00 7.78 252 SER A C 1
ATOM 2109 O O . SER A 1 253 ? 3.306 -10.757 -5.345 1.00 9.16 252 SER A O 1
ATOM 2114 N N . LEU A 1 254 ? 2.399 -10.427 -3.318 1.00 10.15 253 LEU A N 1
ATOM 2115 C CA . LEU A 1 254 ? 3.381 -11.224 -2.600 1.00 9.05 253 LEU A CA 1
ATOM 2116 C C . LEU A 1 254 ? 2.873 -12.633 -2.331 1.00 7.90 253 LEU A C 1
ATOM 2117 O O . LEU A 1 254 ? 1.697 -12.835 -2.017 1.00 9.25 253 LEU A O 1
ATOM 2122 N N . ILE A 1 255 ? 3.776 -13.601 -2.440 1.00 6.79 254 ILE A N 1
ATOM 2123 C CA . ILE A 1 255 ? 3.586 -14.942 -1.894 1.00 7.56 254 ILE A CA 1
ATOM 2124 C C . ILE A 1 255 ? 4.598 -15.044 -0.766 1.00 6.28 254 ILE A C 1
ATOM 2125 O O . ILE A 1 255 ? 5.811 -15.193 -0.995 1.00 6.87 254 ILE A O 1
ATOM 2130 N N . GLY A 1 256 ? 4.110 -14.889 0.452 1.00 5.66 255 GLY A N 1
ATOM 2131 C CA . GLY A 1 256 ? 4.976 -14.790 1.603 1.00 6.79 255 GLY A CA 1
ATOM 2132 C C . GLY A 1 256 ? 4.194 -14.275 2.789 1.00 5.99 255 GLY A C 1
ATOM 2133 O O . GLY A 1 256 ? 2.980 -14.041 2.727 1.00 6.41 255 GLY A O 1
ATOM 2134 N N . GLU A 1 257 ? 4.915 -14.107 3.879 1.00 5.85 256 GLU A N 1
ATOM 2135 C CA . GLU A 1 257 ? 4.327 -13.647 5.118 1.00 5.57 256 GLU A CA 1
ATOM 2136 C C . GLU A 1 257 ? 5.095 -12.436 5.618 1.00 5.78 256 GLU A C 1
ATOM 2137 O O . GLU A 1 257 ? 6.331 -12.399 5.557 1.00 7.18 256 GLU A O 1
ATOM 2143 N N . PHE A 1 258 ? 4.358 -11.438 6.102 1.00 4.94 257 PHE A N 1
ATOM 2144 C CA . PHE A 1 258 ? 4.933 -10.250 6.730 1.00 5.01 257 PHE A CA 1
ATOM 2145 C C . PHE A 1 258 ? 4.620 -10.292 8.218 1.00 6.93 257 PHE A C 1
ATOM 2146 O O . PHE A 1 258 ? 3.491 -10.597 8.609 1.00 6.40 257 PHE A O 1
ATOM 2154 N N . ARG A 1 259 ? 5.607 -9.966 9.051 1.00 6.88 258 ARG A N 1
ATOM 2155 C CA . ARG A 1 259 ? 5.397 -9.802 10.490 1.00 6.44 258 ARG A CA 1
ATOM 2156 C C . ARG A 1 259 ? 5.959 -8.453 10.902 1.00 6.17 258 ARG A C 1
ATOM 2157 O O . ARG A 1 259 ? 7.143 -8.182 10.671 1.00 8.05 258 ARG A O 1
ATOM 2165 N N . GLY A 1 260 ? 5.130 -7.614 11.512 1.00 6.64 259 GLY A N 1
ATOM 2166 C CA . GLY A 1 260 ? 5.551 -6.291 11.955 1.00 5.88 259 GLY A CA 1
ATOM 2167 C C . GLY A 1 260 ? 5.409 -6.140 13.455 1.00 7.37 259 GLY A C 1
ATOM 2168 O O . GLY A 1 260 ? 4.400 -6.547 14.036 1.00 7.46 259 GLY A O 1
ATOM 2169 N N . PHE A 1 261 ? 6.412 -5.534 14.079 1.00 7.09 260 PHE A N 1
ATOM 2170 C CA . PHE A 1 261 ? 6.352 -5.192 15.493 1.00 7.83 260 PHE A CA 1
ATOM 2171 C C . PHE A 1 261 ? 6.638 -3.707 15.584 1.00 7.79 260 PHE A C 1
ATOM 2172 O O . PHE A 1 261 ? 7.782 -3.277 15.381 1.00 7.73 260 PHE A O 1
ATOM 2180 N N . LYS A 1 262 ? 5.592 -2.923 15.836 1.00 8.20 261 LYS A N 1
ATOM 2181 C CA . LYS A 1 262 ? 5.691 -1.470 15.939 1.00 11.82 261 LYS A CA 1
ATOM 2182 C C . LYS A 1 262 ? 6.266 -0.850 14.676 1.00 11.50 261 LYS A C 1
ATOM 2183 O O . LYS A 1 262 ? 6.892 0.210 14.729 1.00 14.99 261 LYS A O 1
ATOM 2189 N N A SER A 1 263 ? 6.001 -1.443 13.504 0.43 9.97 262 SER A N 1
ATOM 2190 N N B SER A 1 263 ? 6.139 -1.553 13.565 0.57 10.87 262 SER A N 1
ATOM 2191 C CA A SER A 1 263 ? 6.657 -1.071 12.246 0.43 10.56 262 SER A CA 1
ATOM 2192 C CA B SER A 1 263 ? 6.597 -0.993 12.320 0.57 11.01 262 SER A CA 1
ATOM 2193 C C A SER A 1 263 ? 5.761 -0.185 11.377 0.43 10.96 262 SER A C 1
ATOM 2194 C C B SER A 1 263 ? 5.689 0.172 11.944 0.57 7.85 262 SER A C 1
ATOM 2195 O O A SER A 1 263 ? 4.709 -0.628 10.905 0.43 13.51 262 SER A O 1
ATOM 2196 O O B SER A 1 263 ? 4.573 0.323 12.452 0.57 12.25 262 SER A O 1
ATOM 2201 N N . GLY A 1 264 ? 6.219 1.038 11.103 1.00 12.26 263 GLY A N 1
ATOM 2202 C CA . GLY A 1 264 ? 5.439 2.037 10.415 1.00 11.46 263 GLY A CA 1
ATOM 2203 C C . GLY A 1 264 ? 5.935 2.179 8.992 1.00 7.76 263 GLY A C 1
ATOM 2204 O O . GLY A 1 264 ? 6.714 1.353 8.496 1.00 7.83 263 GLY A O 1
ATOM 2205 N N . HIS A 1 265 ? 5.518 3.267 8.339 1.00 8.08 264 HIS A N 1
ATOM 2206 C CA . HIS A 1 265 ? 5.818 3.423 6.920 1.00 6.37 264 HIS A CA 1
ATOM 2207 C C . HIS A 1 265 ? 7.314 3.438 6.650 1.00 7.37 264 HIS A C 1
ATOM 2208 O O . HIS A 1 265 ? 7.769 2.876 5.650 1.00 7.63 264 HIS A O 1
ATOM 2215 N N . ALA A 1 266 ? 8.100 4.058 7.531 1.00 8.30 265 ALA A N 1
ATOM 2216 C CA . ALA A 1 266 ? 9.541 4.139 7.296 1.00 8.04 265 ALA A CA 1
ATOM 2217 C C . ALA A 1 266 ? 10.187 2.763 7.322 1.00 7.87 265 ALA A C 1
ATOM 2218 O O . ALA A 1 266 ? 10.947 2.402 6.415 1.00 8.36 265 ALA A O 1
ATOM 2220 N N . LEU A 1 267 ? 9.911 1.979 8.365 1.00 7.44 266 LEU A N 1
ATOM 2221 C CA . LEU A 1 267 ? 10.531 0.661 8.444 1.00 7.00 266 LEU A CA 1
ATOM 2222 C C . LEU A 1 267 ? 9.968 -0.277 7.387 1.00 6.87 266 LEU A C 1
ATOM 2223 O O . LEU A 1 267 ? 10.706 -1.109 6.845 1.00 6.91 266 LEU A O 1
ATOM 2228 N N . ASN A 1 268 ? 8.673 -0.162 7.069 1.00 5.82 267 ASN A N 1
ATOM 2229 C CA . ASN A 1 268 ? 8.112 -0.954 5.973 1.00 6.56 267 ASN A CA 1
ATOM 2230 C C . ASN A 1 268 ? 8.894 -0.712 4.688 1.00 6.81 267 ASN A C 1
ATOM 2231 O O . ASN A 1 268 ? 9.239 -1.653 3.965 1.00 7.17 267 ASN A O 1
ATOM 2236 N N . ASN A 1 269 ? 9.185 0.553 4.387 1.00 6.60 268 ASN A N 1
ATOM 2237 C CA A ASN A 1 269 ? 9.932 0.841 3.171 0.46 7.01 268 ASN A CA 1
ATOM 2238 C CA B ASN A 1 269 ? 9.950 0.898 3.191 0.32 7.31 268 ASN A CA 1
ATOM 2239 C CA C ASN A 1 269 ? 9.947 0.873 3.192 0.22 7.45 268 ASN A CA 1
ATOM 2240 C C . ASN A 1 269 ? 11.373 0.343 3.261 1.00 8.29 268 ASN A C 1
ATOM 2241 O O . ASN A 1 269 ? 11.915 -0.149 2.262 1.00 7.38 268 ASN A O 1
ATOM 2254 N N . GLN A 1 270 ? 12.000 0.426 4.442 1.00 7.09 269 GLN A N 1
ATOM 2255 C CA A GLN A 1 270 ? 13.338 -0.142 4.582 0.55 7.40 269 GLN A CA 1
ATOM 2256 C CA B GLN A 1 270 ? 13.340 -0.146 4.604 0.45 7.49 269 GLN A CA 1
ATOM 2257 C C . GLN A 1 270 ? 13.330 -1.649 4.350 1.00 6.22 269 GLN A C 1
ATOM 2258 O O . GLN A 1 270 ? 14.261 -2.195 3.740 1.00 6.64 269 GLN A O 1
ATOM 2269 N N . LEU A 1 271 ? 12.285 -2.343 4.815 1.00 5.23 270 LEU A N 1
ATOM 2270 C CA . LEU A 1 271 ? 12.165 -3.771 4.540 1.00 5.42 270 LEU A CA 1
ATOM 2271 C C . LEU A 1 271 ? 12.088 -4.035 3.039 1.00 4.53 270 LEU A C 1
ATOM 2272 O O . LEU A 1 271 ? 12.758 -4.945 2.528 1.00 5.46 270 LEU A O 1
ATOM 2277 N N . LEU A 1 272 ? 11.273 -3.259 2.317 1.00 5.94 271 LEU A N 1
ATOM 2278 C CA . LEU A 1 272 ? 11.179 -3.439 0.869 1.00 6.70 271 LEU A CA 1
ATOM 2279 C C . LEU A 1 272 ? 12.521 -3.222 0.186 1.00 5.26 271 LEU A C 1
ATOM 2280 O O . LEU A 1 272 ? 12.897 -3.979 -0.718 1.00 6.15 271 LEU A O 1
ATOM 2285 N N . ARG A 1 273 ? 13.241 -2.164 0.570 1.00 5.47 272 ARG A N 1
ATOM 2286 C CA A ARG A 1 273 ? 14.528 -1.893 -0.058 0.55 6.02 272 ARG A CA 1
ATOM 2287 C CA B ARG A 1 273 ? 14.537 -1.881 -0.041 0.45 6.00 272 ARG A CA 1
ATOM 2288 C C . ARG A 1 273 ? 15.517 -3.019 0.206 1.00 5.29 272 ARG A C 1
ATOM 2289 O O . ARG A 1 273 ? 16.281 -3.403 -0.693 1.00 6.10 272 ARG A O 1
ATOM 2304 N N . THR A 1 274 ? 15.507 -3.568 1.421 1.00 4.85 273 THR A N 1
ATOM 2305 C CA . THR A 1 274 ? 16.398 -4.666 1.758 1.00 6.16 273 THR A CA 1
ATOM 2306 C C . THR A 1 274 ? 16.016 -5.933 1.003 1.00 6.39 273 THR A C 1
ATOM 2307 O O . THR A 1 274 ? 16.887 -6.647 0.485 1.00 6.01 273 THR A O 1
ATOM 2311 N N . LEU A 1 275 ? 14.714 -6.210 0.895 1.00 5.45 274 LEU A N 1
ATOM 2312 C CA . LEU A 1 275 ? 14.276 -7.362 0.110 1.00 6.39 274 LEU A CA 1
ATOM 2313 C C . LEU A 1 275 ? 14.707 -7.221 -1.340 1.00 5.60 274 LEU A C 1
ATOM 2314 O O . LEU A 1 275 ? 15.314 -8.140 -1.910 1.00 6.18 274 LEU A O 1
ATOM 2319 N N . ILE A 1 276 ? 14.393 -6.080 -1.959 1.00 6.04 275 ILE A N 1
ATOM 2320 C CA . ILE A 1 276 ? 14.736 -5.866 -3.362 1.00 6.54 275 ILE A CA 1
ATOM 2321 C C . ILE A 1 276 ? 16.222 -6.087 -3.589 1.00 8.52 275 ILE A C 1
ATOM 2322 O O . ILE A 1 276 ? 16.629 -6.721 -4.573 1.00 9.12 275 ILE A O 1
ATOM 2327 N N . ALA A 1 277 ? 17.054 -5.574 -2.679 1.00 6.28 276 ALA A N 1
ATOM 2328 C CA . ALA A 1 277 ? 18.498 -5.706 -2.823 1.00 7.68 276 ALA A CA 1
ATOM 2329 C C . ALA A 1 277 ? 18.985 -7.136 -2.609 1.00 6.66 276 ALA A C 1
ATOM 2330 O O . ALA A 1 277 ? 19.992 -7.537 -3.206 1.00 7.63 276 ALA A O 1
ATOM 2332 N N . ASP A 1 278 ? 18.308 -7.904 -1.751 1.00 7.45 277 ASP A N 1
ATOM 2333 C CA . ASP A 1 278 ? 18.696 -9.290 -1.484 1.00 7.75 277 ASP A CA 1
ATOM 2334 C C . ASP A 1 278 ? 18.006 -10.187 -2.505 1.00 6.51 277 ASP A C 1
ATOM 2335 O O . ASP A 1 278 ? 17.008 -10.854 -2.224 1.00 8.38 277 ASP A O 1
ATOM 2340 N N . LYS A 1 279 ? 18.564 -10.208 -3.717 1.00 8.28 278 LYS A N 1
ATOM 2341 C CA A LYS A 1 279 ? 17.899 -10.896 -4.818 0.61 9.01 278 LYS A CA 1
ATOM 2342 C CA B LYS A 1 279 ? 17.906 -10.896 -4.823 0.39 9.06 278 LYS A CA 1
ATOM 2343 C C . LYS A 1 279 ? 17.861 -12.409 -4.643 1.00 9.87 278 LYS A C 1
ATOM 2344 O O . LYS A 1 279 ? 17.009 -13.064 -5.253 1.00 13.47 278 LYS A O 1
ATOM 2355 N N . ASP A 1 280 ? 18.732 -12.987 -3.816 1.00 10.27 279 ASP A N 1
ATOM 2356 C CA A ASP A 1 280 ? 18.634 -14.408 -3.482 0.56 11.55 279 ASP A CA 1
ATOM 2357 C CA B ASP A 1 280 ? 18.566 -14.416 -3.592 0.44 11.95 279 ASP A CA 1
ATOM 2358 C C . ASP A 1 280 ? 17.378 -14.733 -2.690 1.00 10.94 279 ASP A C 1
ATOM 2359 O O . ASP A 1 280 ? 17.006 -15.907 -2.584 1.00 13.17 279 ASP A O 1
ATOM 2368 N N . ALA A 1 281 ? 16.744 -13.733 -2.095 1.00 8.44 280 ALA A N 1
ATOM 2369 C CA . ALA A 1 281 ? 15.628 -13.948 -1.188 1.00 9.28 280 ALA A CA 1
ATOM 2370 C C . ALA A 1 281 ? 14.271 -13.914 -1.870 1.00 8.73 280 ALA A C 1
ATOM 2371 O O . ALA A 1 281 ? 13.263 -14.117 -1.190 1.00 8.95 280 ALA A O 1
ATOM 2373 N N . TRP A 1 282 ? 14.203 -13.641 -3.172 1.00 7.80 281 TRP A N 1
ATOM 2374 C CA . TRP A 1 282 ? 12.900 -13.580 -3.817 1.00 8.05 281 TRP A CA 1
ATOM 2375 C C . TRP A 1 282 ? 13.030 -13.960 -5.281 1.00 10.06 281 TRP A C 1
ATOM 2376 O O . TRP A 1 282 ? 14.121 -13.952 -5.859 1.00 9.26 281 TRP A O 1
ATOM 2387 N N . GLU A 1 283 ? 11.890 -14.297 -5.870 1.00 7.63 282 GLU A N 1
ATOM 2388 C CA . GLU A 1 283 ? 11.811 -14.624 -7.286 1.00 9.42 282 GLU A CA 1
ATOM 2389 C C . GLU A 1 283 ? 10.443 -14.186 -7.786 1.00 8.34 282 GLU A C 1
ATOM 2390 O O . GLU A 1 283 ? 9.531 -13.915 -6.994 1.00 9.88 282 GLU A O 1
ATOM 2396 N N . VAL A 1 284 ? 10.313 -14.080 -9.104 1.00 9.30 283 VAL A N 1
ATOM 2397 C CA . VAL A 1 284 ? 9.058 -13.693 -9.741 1.00 9.48 283 VAL A CA 1
ATOM 2398 C C . VAL A 1 284 ? 8.438 -14.947 -10.328 1.00 9.79 283 VAL A C 1
ATOM 2399 O O . VAL A 1 284 ? 9.102 -15.676 -11.067 1.00 10.75 283 VAL A O 1
ATOM 2403 N N . VAL A 1 285 ? 7.171 -15.209 -10.004 1.00 8.70 284 VAL A N 1
ATOM 2404 C CA . VAL A 1 285 ? 6.507 -16.422 -10.456 1.00 9.02 284 VAL A CA 1
ATOM 2405 C C . VAL A 1 285 ? 5.166 -16.067 -11.075 1.00 9.67 284 VAL A C 1
ATOM 2406 O O . VAL A 1 285 ? 4.566 -15.028 -10.779 1.00 9.43 284 VAL A O 1
ATOM 2410 N N . THR A 1 286 ? 4.710 -16.960 -11.948 1.00 11.00 285 THR A N 1
ATOM 2411 C CA . THR A 1 286 ? 3.402 -16.888 -12.573 1.00 10.68 285 THR A CA 1
ATOM 2412 C C . THR A 1 286 ? 2.754 -18.261 -12.472 1.00 10.39 285 THR A C 1
ATOM 2413 O O . THR A 1 286 ? 3.406 -19.267 -12.166 1.00 10.36 285 THR A O 1
ATOM 2417 N N . PHE A 1 287 ? 1.448 -18.298 -12.724 1.00 10.30 286 PHE A N 1
ATOM 2418 C CA . PHE A 1 287 ? 0.656 -19.516 -12.560 1.00 10.29 286 PHE A CA 1
ATOM 2419 C C . PHE A 1 287 ? -0.140 -19.799 -13.823 1.00 11.46 286 PHE A C 1
ATOM 2420 O O . PHE A 1 287 ? -1.027 -19.024 -14.198 1.00 10.28 286 PHE A O 1
ATOM 2428 N N . GLU A 1 288 ? 0.196 -20.900 -14.490 1.00 13.58 287 GLU A N 1
ATOM 2429 C CA . GLU A 1 288 ? -0.532 -21.290 -15.688 1.00 12.54 287 GLU A CA 1
ATOM 2430 C C . GLU A 1 288 ? -1.919 -21.838 -15.374 1.00 13.38 287 GLU A C 1
ATOM 2431 O O . GLU A 1 288 ? -2.747 -21.914 -16.282 1.00 13.03 287 GLU A O 1
ATOM 2433 N N . ASP A 1 289 ? -2.192 -22.207 -14.120 1.00 12.13 288 ASP A N 1
ATOM 2434 C CA . ASP A 1 289 ? -3.482 -22.778 -13.723 1.00 13.33 288 ASP A CA 1
ATOM 2435 C C . ASP A 1 289 ? -3.859 -22.189 -12.370 1.00 13.69 288 ASP A C 1
ATOM 2436 O O . ASP A 1 289 ? -3.243 -22.523 -11.351 1.00 14.71 288 ASP A O 1
ATOM 2441 N N . ALA A 1 290 ? -4.891 -21.344 -12.356 1.00 11.57 289 ALA A N 1
ATOM 2442 C CA . ALA A 1 290 ? -5.344 -20.718 -11.119 1.00 12.03 289 ALA A CA 1
ATOM 2443 C C . ALA A 1 290 ? -5.687 -21.741 -10.040 1.00 15.41 289 ALA A C 1
ATOM 2444 O O . ALA A 1 290 ? -5.557 -21.450 -8.845 1.00 15.45 289 ALA A O 1
ATOM 2446 N N . ARG A 1 291 ? -6.130 -22.937 -10.429 1.00 12.88 290 ARG A N 1
ATOM 2447 C CA . ARG A 1 291 ? -6.566 -23.917 -9.443 1.00 13.75 290 ARG A CA 1
ATOM 2448 C C . ARG A 1 291 ? -5.422 -24.406 -8.565 1.00 13.86 290 ARG A C 1
ATOM 2449 O O . ARG A 1 291 ? -5.660 -24.836 -7.431 1.00 15.01 290 ARG A O 1
ATOM 2457 N N . THR A 1 292 ? -4.188 -24.361 -9.055 1.00 13.22 291 THR A N 1
ATOM 2458 C CA . THR A 1 292 ? -3.075 -24.963 -8.333 1.00 13.97 291 THR A CA 1
ATOM 2459 C C . THR A 1 292 ? -2.248 -23.94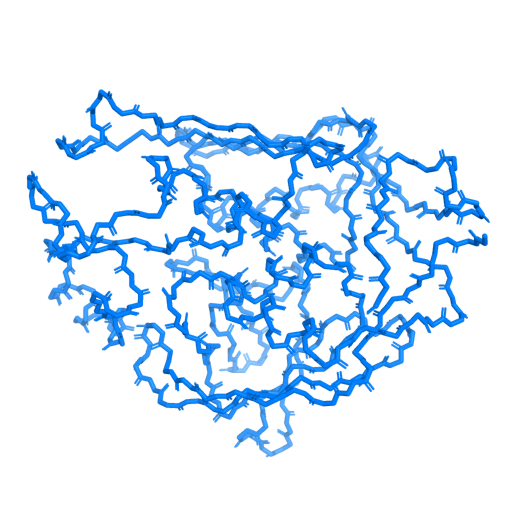8 -7.548 1.00 15.68 291 THR A C 1
ATOM 2460 O O . THR A 1 292 ? -1.335 -24.351 -6.818 1.00 17.75 291 THR A O 1
ATOM 2464 N N . ALA A 1 293 ? -2.563 -22.647 -7.657 1.00 12.81 292 ALA A N 1
ATOM 2465 C CA . ALA A 1 293 ? -1.797 -21.577 -7.027 1.00 12.74 292 ALA A CA 1
ATOM 2466 C C . ALA A 1 293 ? -2.123 -21.450 -5.538 1.00 13.62 292 ALA A C 1
ATOM 2467 O O . ALA A 1 293 ? -3.205 -21.831 -5.094 1.00 14.14 292 ALA A O 1
ATOM 2469 N N . PRO A 1 294 ? -1.209 -20.875 -4.746 1.00 13.94 293 PRO A N 1
ATOM 2470 C CA . PRO A 1 294 ? -1.461 -20.717 -3.302 1.00 14.98 293 PRO A CA 1
ATOM 2471 C C . PRO A 1 294 ? -2.285 -19.495 -2.936 1.00 15.07 293 PRO A C 1
ATOM 2472 O O . PRO A 1 294 ? -2.574 -19.298 -1.745 1.00 16.01 293 PRO A O 1
ATOM 2476 N N . ILE A 1 295 ? -2.625 -18.652 -3.905 1.00 14.87 294 ILE A N 1
ATOM 2477 C CA . ILE A 1 295 ? -3.481 -17.495 -3.695 1.00 15.48 294 ILE A CA 1
ATOM 2478 C C . ILE A 1 295 ? -4.565 -17.541 -4.756 1.00 13.66 294 ILE A C 1
ATOM 2479 O O . ILE A 1 295 ? -4.306 -17.922 -5.902 1.00 18.03 294 ILE A O 1
ATOM 2484 N N . SER A 1 296 ? -5.778 -17.167 -4.376 1.00 16.15 295 SER A N 1
ATOM 2485 C CA . SER A 1 296 ? -6.882 -17.112 -5.316 1.00 19.47 295 SER A CA 1
ATOM 2486 C C . SER A 1 296 ? -7.589 -15.779 -5.155 1.00 16.42 295 SER A C 1
ATOM 2487 O O . SER A 1 296 ? -7.620 -15.201 -4.067 1.00 22.62 295 SER A O 1
ATOM 2490 N N . TYR A 1 297 ? -8.153 -15.293 -6.251 1.00 15.81 296 TYR A N 1
ATOM 2491 C CA . TYR A 1 297 ? -8.799 -13.993 -6.261 1.00 17.49 296 TYR A CA 1
ATOM 2492 C C . TYR A 1 297 ? -10.272 -14.152 -6.580 1.00 19.78 296 TYR A C 1
ATOM 2493 O O . TYR A 1 297 ? -10.685 -15.105 -7.249 1.00 20.99 296 TYR A O 1
ATOM 2502 N N . MET A 1 298 ? -11.065 -13.214 -6.065 1.00 16.90 297 MET A N 1
ATOM 2503 C CA A MET A 1 298 ? -12.474 -13.225 -6.397 0.42 17.17 297 MET A CA 1
ATOM 2504 C CA B MET A 1 298 ? -12.482 -13.144 -6.385 0.58 18.44 297 MET A CA 1
ATOM 2505 C C . MET A 1 298 ? -12.656 -12.953 -7.888 1.00 13.54 297 MET A C 1
ATOM 2506 O O . MET A 1 298 ? -11.762 -12.449 -8.578 1.00 17.41 297 MET A O 1
ATOM 2515 N N . ARG A 1 299 ? -13.819 -13.338 -8.395 1.00 13.80 298 ARG A N 1
ATOM 2516 C CA A ARG A 1 299 ? -14.168 -13.020 -9.768 0.82 14.53 298 ARG A CA 1
ATOM 2517 C CA B ARG A 1 299 ? -14.118 -13.028 -9.780 0.18 15.23 298 ARG A CA 1
ATOM 2518 C C . ARG A 1 299 ? -14.017 -11.519 -9.996 1.00 16.07 298 ARG A C 1
ATOM 2519 O O . ARG A 1 299 ? -14.277 -10.725 -9.080 1.00 13.42 298 ARG A O 1
ATOM 2534 N N . PRO A 1 300 ? -13.588 -11.089 -11.186 1.00 15.91 299 PRO A N 1
ATOM 2535 C CA . PRO A 1 300 ? -13.411 -9.656 -11.438 1.00 16.69 299 PRO A CA 1
ATOM 2536 C C . PRO A 1 300 ? -14.750 -8.938 -11.555 1.00 29.46 299 PRO A C 1
ATOM 2537 O O . PRO A 1 300 ? -14.776 -7.716 -11.391 1.00 34.71 299 PRO A O 1
#

Solvent-accessible surface area: 13539 Å² total; per-residue (Å²): 99,62,17,66,7,24,6,2,123,82,80,7,164,13,63,18,56,0,20,18,34,28,89,131,1,122,1,19,1,66,54,6,83,54,91,40,22,11,14,0,10,22,57,71,51,144,116,66,33,80,0,43,5,106,3,127,28,13,47,44,32,108,116,4,2,6,0,59,103,80,157,29,90,0,17,4,0,5,9,0,0,0,0,0,16,25,8,0,0,10,2,0,72,0,39,0,42,10,19,3,3,2,5,47,34,0,0,0,14,34,2,9,142,48,0,63,74,18,12,3,73,66,27,105,22,30,2,78,1,10,74,1,93,142,100,8,44,21,121,107,74,86,57,93,0,4,1,10,63,57,121,2,33,55,0,14,2,69,6,84,64,130,20,52,11,1,123,88,130,80,33,88,9,62,3,39,48,96,97,40,35,16,48,132,67,0,2,105,0,23,18,36,25,39,82,174,54,38,151,150,32,98,80,98,105,45,10,70,16,12,46,67,136,9,10,0,23,1,25,66,111,142,41,45,13,172,140,29,67,79,28,156,24,0,14,0,23,4,43,0,0,12,0,6,0,3,3,12,3,10,20,33,10,11,2,2,11,0,112,6,74,63,1,23,26,51,9,2,9,92,0,0,100,52,1,67,81,57,150,96,0,54,56,78,32,72,37,92,39,46,207,108,18,48,26,101,56,106,215,62

Organism: Pseudomonas aeruginosa (strain LESB58) (NCBI:txid557722)

B-factor: mean 14.2, std 9.46, range [4.39, 58.17]

CATH classification: 3.30.230.20 (+1 more: 3.30.1700.10)

Radius of gyration: 18.3 Å; Cα contacts (8 Å, |Δi|>4): 804; chains: 1; bounding box: 39×49×50 Å

Foldseek 3Di:
DWAFAKWFQDKFWDWAAFQQQRHIKIKIKFGDDPPAFEWEWQVLDVVIDIFHLALVQFDDFPPATWGDDDPAIATHQQQLLLLCLLQRHQGIYIYMNDRYDHLQQQFNQVVNVRRVVRNMDGDDHFAKAKFFAAKFKDDDDQKIKIWHGAQAEKEKEFEDDPAQLPPPAPRIDMDTVVPDRCNPQQRPQGAEDEPVCVVVSVVVSTSPNPDNSRYQYQYRNGTPNPVDGPDSNSHNSPQRSSLSSLVCSNSHHYRTYMYIYNDGNVVSSVRSVRPVVPVVRIDMDIGPDQVPGSYHHDHD

InterPro domains:
  IPR004463 UDP-3-O-acyl N-acetylglucosamine deacetylase [MF_00388] (2-279)
  IPR004463 UDP-3-O-acyl N-acetylglucosamine deacetylase [PF03331] (4-275)
  IPR004463 UDP-3-O-acyl N-acetylglucosamine deacetylase [PTHR33694] (3-284)
  IPR004463 UDP-3-O-acyl N-acetylglucosamine deacetylase [TIGR00325] (2-298)
  IPR011334 UDP-3-O-acyl N-acetylglucosamine deacetylase, C-terminal [G3DSA:3.30.1700.10] (128-303)
  IPR015870 UDP-3-O-acyl N-acetylglucosamine deacetylase, N-terminal [G3DSA:3.30.230.20] (1-127)
  IPR020568 Ribosomal protein uS5 domain 2-type superfamily [SSF54211] (3-124)
  IPR020568 Ribosomal protein uS5 domain 2-type superfamily [SSF54211] (134-277)

Sequence (300 aa):
SMIKQRTLLKNIIRATTGVGLHSGEKVYLLTLKPAPVVDTGIIVFCCRTDLDPVVEIPARAENVGGETTTMMSTTTLVVKGDVKKVDTVEHLLSSSAMMAGLGIDNAYVELSASEVPIMDGSAGPFVFLIQSAGLQEEQEAAKKFIRRIKREVSSVEEEEGDKKRRAVVFVVPFDGFKVSSFEIDFDHPVFRGRTQQASSVVDFSSTSFVKKEVSRARTFGFMRDIEYLRRSQNLALGGSVENAIVVDENNRVLNEEDGLRYEDEFVKKHKILDAIGDLYLLGNSSLIGEFRGFKSSGHALNNNNQQLLRRTLIADKKDDAWEVVTFEDARTAPISYMMRRP

Nearest PDB structures (foldseek):
  7k9a-assembly2_C  TM=9.842E-01  e=2.228E-63  Pseudomonas aeruginosa PAO1
  7ci8-assembly2_B  TM=9.836E-01  e=5.455E-60  Pseudomonas aeruginosa PAO1
  7cie-assembly1_A  TM=9.850E-01  e=1.988E-57  Pseudomonas aeruginosa PAO1
  3nzk-assembly1_A  TM=9.814E-01  e=1.432E-50  Yersinia enterocolitica
  4isa-assembly1_A  TM=9.585E-01  e=2.274E-49  Escherichia coli IHE3034